Protein AF-A0A7S0CC55-F1 (afdb_monomer)

Foldseek 3Di:
DPFVQVALLQVLLQQLLQVLPQPDVVGQRQDGLVVFDDCLLPVLAASLLSSQSSNCRRVVDHLVNQDPVSSLSSLLSSLVSVLPDDLQSNCGPPADAPLLLVVLLVLLVVLQQDADADQESHRQSSVLSPCVSRCVVVSVSFAADFPVCLVDDSPNRSVRHGQWFYNSNDDPSCSVDSLSSQQRSLVRLLRSLVSCQNCCCVSHPPPDPDGAAEDEFEEADLSRLSSLVVNLPDPSCVVVLYAYEYEHEPPDPDAQVVSDVSNDDDDPSRRHYDYHDSGSNDPCNCVSSVRD

Sequence (292 aa):
GASADTSAHAQAFSIACGTVLGSQNPPVPTPPVHQVLESREFHGSTDGLILLRLARKSLGVEPGSVSTERLERMMEVMYGYISGLSDEEVAEGMDVLPGVLENLTILATMKDRVACGLVTGNVEGIARRKMRAVGILATDALAPPSAEQQKRTWLGSDDIGFLGGFGSDFCSGNIDDEARNHLDRSEQIAIAARRCRDSLPALLPEGDVRGLQRVVHVGDAPADVLAAKAYSISSDAEKHGLCVGMVAVATGSYGAEQLRELAGDPIPGRWEPVVLEDGMDDPDFIEACGIL

pLDDT: mean 93.61, std 8.31, range [33.75, 98.62]

Nearest PDB structures (foldseek):
  5oqm-assembly1_6  TM=4.075E-01  e=7.281E-01  Saccharomyces cerevisiae S288C
  1ffx-assembly1_C  TM=4.141E-01  e=3.243E+00  Bos taurus

Structure (mmCIF, N/CA/C/O backbone):
data_AF-A0A7S0CC55-F1
#
_entry.id   AF-A0A7S0CC55-F1
#
loop_
_atom_site.group_PDB
_atom_site.id
_atom_site.type_symbol
_atom_site.label_atom_id
_atom_site.label_alt_id
_atom_site.label_comp_id
_atom_site.label_asym_id
_atom_site.label_entity_id
_atom_site.label_seq_id
_atom_site.pdbx_PDB_ins_code
_atom_site.Cartn_x
_atom_site.Cartn_y
_atom_site.Cartn_z
_atom_site.occupancy
_atom_site.B_iso_or_equiv
_atom_site.auth_seq_id
_atom_site.auth_comp_id
_atom_site.auth_asym_id
_atom_site.auth_atom_id
_atom_site.pdbx_PDB_model_num
ATOM 1 N N . GLY A 1 1 ? -5.213 -14.705 -12.497 1.00 37.84 1 GLY A N 1
ATOM 2 C CA . GLY A 1 1 ? -4.479 -15.720 -13.273 1.00 37.84 1 GLY A CA 1
ATOM 3 C C . GLY A 1 1 ? -3.845 -15.110 -14.504 1.00 37.84 1 GLY A C 1
ATOM 4 O O . GLY A 1 1 ? -2.683 -14.766 -14.434 1.00 37.84 1 GLY A O 1
ATOM 5 N N . ALA A 1 2 ? -4.601 -14.929 -15.594 1.00 33.75 2 ALA A N 1
ATOM 6 C CA . ALA A 1 2 ? -4.070 -14.418 -16.868 1.00 33.75 2 ALA A CA 1
ATOM 7 C C . ALA A 1 2 ? -4.313 -12.913 -17.145 1.00 33.75 2 ALA A C 1
ATOM 9 O O . ALA A 1 2 ? -3.623 -12.358 -17.989 1.00 33.75 2 ALA A O 1
ATOM 10 N N . SER A 1 3 ? -5.254 -12.234 -16.463 1.00 52.94 3 SER A N 1
ATOM 11 C CA . SER A 1 3 ? -5.569 -10.812 -16.742 1.00 52.94 3 SER A CA 1
ATOM 12 C C . SER A 1 3 ? -4.635 -9.804 -16.056 1.00 52.94 3 SER A C 1
ATOM 14 O O . SER A 1 3 ? -4.425 -8.712 -16.577 1.00 52.94 3 SER A O 1
ATOM 16 N N . ALA A 1 4 ? -4.042 -10.152 -14.907 1.00 56.97 4 ALA A N 1
ATOM 17 C CA . ALA A 1 4 ? -3.182 -9.232 -14.153 1.00 56.97 4 ALA A CA 1
ATOM 18 C C . ALA A 1 4 ? -1.879 -8.902 -14.908 1.00 56.97 4 ALA A C 1
ATOM 20 O O . ALA A 1 4 ? -1.423 -7.757 -14.891 1.00 56.97 4 ALA A O 1
ATOM 21 N N . ASP A 1 5 ? -1.343 -9.885 -15.634 1.00 63.62 5 ASP A N 1
ATOM 22 C CA . ASP A 1 5 ? -0.092 -9.810 -16.397 1.00 63.62 5 ASP A CA 1
ATOM 23 C C . ASP A 1 5 ? -0.181 -8.911 -17.640 1.00 63.62 5 ASP A C 1
ATOM 25 O O . ASP A 1 5 ? 0.847 -8.457 -18.152 1.00 63.62 5 ASP A O 1
ATOM 29 N N . THR A 1 6 ? -1.404 -8.630 -18.100 1.00 74.88 6 THR A N 1
ATOM 30 C CA . THR A 1 6 ? -1.717 -7.721 -19.212 1.00 74.88 6 THR A CA 1
ATOM 31 C C . THR A 1 6 ? -2.358 -6.414 -18.757 1.00 74.88 6 THR A C 1
ATOM 33 O O . THR A 1 6 ? -2.641 -5.566 -19.602 1.00 74.88 6 THR A O 1
ATOM 36 N N . SER A 1 7 ? -2.582 -6.233 -17.451 1.00 88.06 7 SER A N 1
ATOM 37 C CA . SER A 1 7 ? -3.214 -5.026 -16.911 1.00 88.06 7 SER A CA 1
ATOM 38 C C . SER A 1 7 ? -2.451 -3.759 -17.305 1.00 88.06 7 SER A C 1
ATOM 40 O O . SER A 1 7 ? -1.226 -3.776 -17.470 1.00 88.06 7 SER A O 1
ATOM 42 N N . ALA A 1 8 ? -3.157 -2.629 -17.381 1.00 92.12 8 ALA A N 1
ATOM 43 C CA . ALA A 1 8 ? -2.539 -1.330 -17.635 1.00 92.12 8 ALA A CA 1
ATOM 44 C C . ALA A 1 8 ? -1.372 -1.046 -16.668 1.00 92.12 8 ALA A C 1
ATOM 46 O O . ALA A 1 8 ? -0.323 -0.538 -17.064 1.00 92.12 8 ALA A O 1
ATOM 47 N N . HIS A 1 9 ? -1.508 -1.445 -15.398 1.00 94.44 9 HIS A N 1
ATOM 48 C CA . HIS A 1 9 ? -0.441 -1.283 -14.412 1.00 94.44 9 HIS A CA 1
ATOM 49 C C . HIS A 1 9 ? 0.808 -2.106 -14.747 1.00 94.44 9 HIS A C 1
ATOM 51 O O . HIS A 1 9 ? 1.919 -1.588 -14.664 1.00 94.44 9 HIS A O 1
ATOM 57 N N . ALA A 1 10 ? 0.637 -3.362 -15.169 1.00 92.06 10 ALA A N 1
ATOM 58 C CA . ALA A 1 10 ? 1.752 -4.216 -15.572 1.00 92.06 10 ALA A CA 1
ATOM 59 C C . ALA A 1 10 ? 2.499 -3.647 -16.794 1.00 92.06 10 ALA A C 1
ATOM 61 O O . ALA A 1 10 ? 3.730 -3.685 -16.837 1.00 92.06 10 ALA A O 1
ATOM 62 N N . GLN A 1 11 ? 1.774 -3.065 -17.756 1.00 93.38 11 GLN A N 1
ATOM 63 C CA . GLN A 1 11 ? 2.360 -2.419 -18.938 1.00 93.38 11 GLN A CA 1
ATOM 64 C C . GLN A 1 11 ? 3.147 -1.145 -18.586 1.00 93.38 11 GLN A C 1
ATOM 66 O O . GLN A 1 11 ? 4.191 -0.869 -19.187 1.00 93.38 11 GLN A O 1
ATOM 71 N N . ALA A 1 12 ? 2.685 -0.393 -17.581 1.00 96.19 12 ALA A N 1
ATOM 72 C CA . ALA A 1 12 ? 3.297 0.863 -17.157 1.00 96.19 12 ALA A CA 1
ATOM 73 C C . ALA A 1 12 ? 4.779 0.706 -16.762 1.00 96.19 12 ALA A C 1
ATOM 75 O O . ALA A 1 12 ? 5.588 1.581 -17.075 1.00 96.19 12 ALA A O 1
ATOM 76 N N . PHE A 1 13 ? 5.160 -0.417 -16.138 1.00 96.88 13 PHE A N 1
ATOM 77 C CA . PHE A 1 13 ? 6.552 -0.704 -15.763 1.00 96.88 13 PHE A CA 1
ATOM 78 C C . PHE A 1 13 ? 7.494 -0.730 -16.968 1.00 96.88 13 PHE A C 1
ATOM 80 O O . PHE A 1 13 ? 8.533 -0.066 -16.972 1.00 96.88 13 PHE A O 1
ATOM 87 N N . SER A 1 14 ? 7.123 -1.475 -18.009 1.00 95.12 14 SER A N 1
ATOM 88 C CA . SER A 1 14 ? 7.927 -1.615 -19.223 1.00 95.12 14 SER A CA 1
ATOM 89 C C . SER A 1 14 ? 8.080 -0.276 -19.944 1.00 95.12 14 SER A C 1
ATOM 91 O O . SER A 1 14 ? 9.189 0.086 -20.349 1.00 95.12 14 SER A O 1
ATOM 93 N N . ILE A 1 15 ? 6.989 0.497 -20.030 1.00 94.62 15 ILE A N 1
ATOM 94 C CA . ILE A 1 15 ? 6.987 1.852 -20.598 1.00 94.62 15 ILE A CA 1
ATOM 95 C C . ILE A 1 15 ? 7.941 2.759 -19.814 1.00 94.62 15 ILE A C 1
ATOM 97 O O . ILE A 1 15 ? 8.778 3.435 -20.417 1.00 94.62 15 ILE A O 1
ATOM 101 N N . ALA A 1 16 ? 7.863 2.754 -18.483 1.00 96.31 16 ALA A N 1
ATOM 102 C CA . ALA A 1 16 ? 8.692 3.593 -17.627 1.00 96.31 16 ALA A CA 1
ATOM 103 C C . ALA A 1 16 ? 10.183 3.255 -17.722 1.00 96.31 16 ALA A C 1
ATOM 105 O O . ALA A 1 16 ? 10.995 4.144 -17.993 1.00 96.31 16 ALA A O 1
ATOM 106 N N . CYS A 1 17 ? 10.550 1.978 -17.579 1.00 94.75 17 CYS A N 1
ATOM 107 C CA . CYS A 1 17 ? 11.939 1.543 -17.716 1.00 94.75 17 CYS A CA 1
ATOM 108 C C . CYS A 1 17 ? 12.494 1.863 -19.111 1.00 94.75 17 CYS A C 1
ATOM 110 O O . CYS A 1 17 ? 13.585 2.420 -19.220 1.00 94.75 17 CYS A O 1
ATOM 112 N N . GLY A 1 18 ? 11.735 1.580 -20.177 1.00 93.25 18 GLY A N 1
ATOM 113 C CA . GLY A 1 18 ? 12.158 1.879 -21.548 1.00 93.25 18 GLY A CA 1
ATOM 114 C C . GLY A 1 18 ? 12.342 3.378 -21.796 1.00 93.25 18 GLY A C 1
ATOM 115 O O . GLY A 1 18 ? 13.345 3.795 -22.366 1.00 93.25 18 GLY A O 1
ATOM 116 N N . THR A 1 19 ? 11.422 4.207 -21.300 1.00 93.31 19 THR A N 1
ATOM 117 C CA . THR A 1 19 ? 11.457 5.664 -21.503 1.00 93.31 19 THR A CA 1
ATOM 118 C C . THR A 1 19 ? 12.605 6.336 -20.749 1.00 93.31 19 THR A C 1
ATOM 120 O O . THR A 1 19 ? 13.257 7.228 -21.286 1.00 93.31 19 THR A O 1
ATOM 123 N N . VAL A 1 20 ? 12.859 5.938 -19.498 1.00 94.69 20 VAL A N 1
ATOM 124 C CA . VAL A 1 20 ? 13.817 6.636 -18.618 1.00 94.69 20 VAL A CA 1
ATOM 125 C C . VAL A 1 20 ? 15.228 6.046 -18.701 1.00 94.69 20 VAL A C 1
ATOM 127 O O . VAL A 1 20 ? 16.224 6.754 -18.503 1.00 94.69 20 VAL A O 1
ATOM 130 N N . LEU A 1 21 ? 15.341 4.744 -18.968 1.00 92.75 21 LEU A N 1
ATOM 131 C CA . LEU A 1 21 ? 16.617 4.025 -18.961 1.00 92.75 21 LEU A CA 1
ATOM 132 C C . LEU A 1 21 ? 17.031 3.501 -20.341 1.00 92.75 21 LEU A C 1
ATOM 134 O O . LEU A 1 21 ? 18.213 3.237 -20.543 1.00 92.75 21 LEU A O 1
ATOM 138 N N . GLY A 1 22 ? 16.106 3.389 -21.296 1.00 82.31 22 GLY A N 1
ATOM 139 C CA . GLY A 1 22 ? 16.342 2.827 -22.629 1.00 82.31 22 GLY A CA 1
ATOM 140 C C . GLY A 1 22 ? 17.093 3.740 -23.602 1.00 82.31 22 GLY A C 1
ATOM 141 O O . GLY A 1 22 ? 16.922 3.602 -24.807 1.00 82.31 22 GLY A O 1
ATOM 142 N N . SER A 1 23 ? 17.946 4.648 -23.114 1.00 67.56 23 SER A N 1
ATOM 143 C CA . SER A 1 23 ? 18.709 5.640 -23.894 1.00 67.56 23 SER A CA 1
ATOM 144 C C . SER A 1 23 ? 19.772 5.057 -24.843 1.00 67.56 23 SER A C 1
ATOM 146 O O . SER A 1 23 ? 20.607 5.793 -25.372 1.00 67.56 23 SER A O 1
ATOM 148 N N . GLN A 1 24 ? 19.746 3.748 -25.095 1.00 62.44 24 GLN A N 1
ATOM 149 C C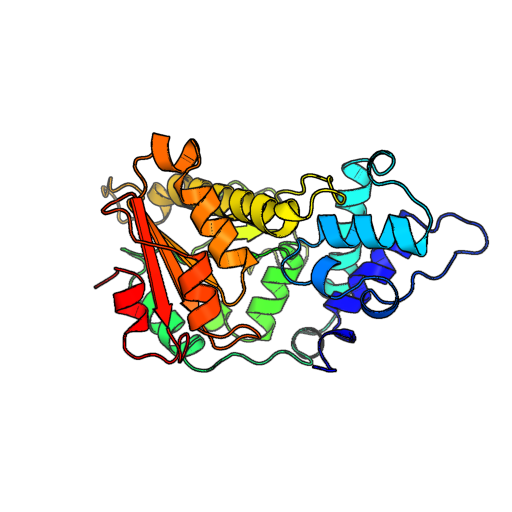A . GLN A 1 24 ? 20.519 3.148 -26.174 1.00 62.44 24 GLN A CA 1
ATOM 150 C C . GLN A 1 24 ? 19.905 3.529 -27.529 1.00 62.44 24 GLN A C 1
ATOM 152 O O . GLN A 1 24 ? 18.697 3.718 -27.653 1.00 62.44 24 GLN A O 1
ATOM 157 N N . ASN A 1 25 ? 20.751 3.685 -28.550 1.00 55.66 25 ASN A N 1
ATOM 158 C CA . ASN A 1 25 ? 20.317 3.904 -29.926 1.00 55.66 25 ASN A CA 1
ATOM 159 C C . ASN A 1 25 ? 20.743 2.689 -30.771 1.00 55.66 25 ASN A C 1
ATOM 161 O O . ASN A 1 25 ? 21.948 2.525 -30.989 1.00 55.66 25 ASN A O 1
ATOM 165 N N . PRO A 1 26 ? 19.807 1.842 -31.240 1.00 60.88 26 PRO A N 1
ATOM 166 C CA . PRO A 1 26 ? 18.350 1.967 -31.117 1.00 60.88 26 PRO A CA 1
ATOM 167 C C . PRO A 1 26 ? 17.825 1.667 -29.697 1.00 60.88 26 PRO A C 1
ATOM 169 O O . PRO A 1 26 ? 18.498 0.956 -28.946 1.00 60.88 26 PRO A O 1
ATOM 172 N N . PRO A 1 27 ? 16.626 2.170 -29.332 1.00 67.06 27 PRO A N 1
ATOM 173 C CA . PRO A 1 27 ? 16.004 1.869 -28.045 1.00 67.06 27 PRO A CA 1
ATOM 174 C C . PRO A 1 27 ? 15.794 0.364 -27.898 1.00 67.06 27 PRO A C 1
ATOM 176 O O . PRO A 1 27 ? 15.235 -0.274 -28.793 1.00 67.06 27 PRO A O 1
ATOM 179 N N . VAL A 1 28 ? 16.219 -0.202 -26.770 1.00 71.25 28 VAL A N 1
ATOM 180 C CA . VAL A 1 28 ? 15.929 -1.600 -26.434 1.00 71.25 28 VAL A CA 1
ATOM 181 C C . VAL A 1 28 ? 14.508 -1.659 -25.865 1.00 71.25 28 VAL A C 1
ATOM 183 O O . VAL A 1 28 ? 14.247 -0.997 -24.858 1.00 71.25 28 VAL A O 1
ATOM 186 N N . PRO A 1 29 ? 13.572 -2.409 -26.480 1.00 79.88 29 PRO A N 1
ATOM 187 C CA . PRO A 1 29 ? 12.240 -2.583 -25.918 1.00 79.88 29 PRO A CA 1
ATOM 188 C C . PRO A 1 29 ? 12.331 -3.289 -24.566 1.00 79.88 29 PRO A C 1
ATOM 190 O O . PRO A 1 29 ? 12.914 -4.369 -24.469 1.00 79.88 29 PRO A O 1
ATOM 193 N N . THR A 1 30 ? 11.725 -2.708 -23.533 1.00 88.69 30 THR A N 1
ATOM 194 C CA . THR A 1 30 ? 11.588 -3.387 -22.244 1.00 88.69 30 THR A CA 1
ATOM 195 C C . THR A 1 30 ? 10.415 -4.369 -22.332 1.00 88.69 30 THR A C 1
ATOM 197 O O . THR A 1 30 ? 9.289 -3.932 -22.580 1.00 88.69 30 THR A O 1
ATOM 200 N N . PRO A 1 31 ? 10.628 -5.681 -22.151 1.00 90.94 31 PRO A N 1
ATOM 201 C CA . PRO A 1 31 ? 9.547 -6.666 -22.140 1.00 90.94 31 PRO A CA 1
ATOM 202 C C . PRO A 1 31 ? 8.617 -6.495 -20.917 1.00 90.94 31 PRO A C 1
ATOM 204 O O . PRO A 1 31 ? 8.998 -5.845 -19.937 1.00 90.94 31 PRO A O 1
ATOM 207 N N . PRO A 1 32 ? 7.403 -7.077 -20.947 1.00 91.56 32 PRO A N 1
ATOM 208 C CA . PRO A 1 32 ? 6.495 -7.134 -19.800 1.00 91.56 32 PRO A CA 1
ATOM 209 C C . PRO A 1 32 ? 7.125 -7.771 -18.555 1.00 91.56 32 PRO A C 1
ATOM 211 O O . PRO A 1 32 ? 7.913 -8.712 -18.664 1.00 91.56 32 PRO A O 1
ATOM 214 N N . VAL A 1 33 ? 6.713 -7.310 -17.367 1.00 92.44 33 VAL A N 1
ATOM 215 C CA . VAL A 1 33 ? 7.233 -7.776 -16.064 1.00 92.44 33 VAL A CA 1
ATOM 216 C C . VAL A 1 33 ? 7.214 -9.302 -15.939 1.00 92.44 33 VAL A C 1
ATOM 218 O O . VAL A 1 33 ? 8.248 -9.893 -15.641 1.00 92.44 33 VAL A O 1
ATOM 221 N N . HIS A 1 34 ? 6.082 -9.944 -16.235 1.00 91.25 34 HIS A N 1
ATOM 222 C CA . HIS A 1 34 ? 5.894 -11.394 -16.093 1.00 91.25 34 HIS A CA 1
ATOM 223 C C . HIS A 1 34 ? 6.784 -12.238 -17.026 1.00 91.25 34 HIS A C 1
ATOM 225 O O . HIS A 1 34 ? 6.938 -13.437 -16.812 1.00 91.25 34 HIS A O 1
ATOM 231 N N . GLN A 1 35 ? 7.362 -11.639 -18.075 1.00 92.44 35 GLN A N 1
ATOM 232 C CA . GLN A 1 35 ? 8.273 -12.336 -18.992 1.00 92.44 35 GLN A CA 1
ATOM 233 C C . GLN A 1 35 ? 9.721 -12.339 -18.492 1.00 92.44 35 GLN A C 1
ATOM 235 O O . GLN A 1 35 ? 10.546 -13.081 -19.022 1.00 92.44 35 GLN A O 1
ATOM 240 N N . VAL A 1 36 ? 10.044 -11.496 -17.507 1.00 93.25 36 VAL A N 1
ATOM 241 C CA . VAL A 1 36 ? 11.420 -11.268 -17.042 1.00 93.25 36 VAL A CA 1
ATOM 242 C C . VAL A 1 36 ? 11.594 -11.546 -15.557 1.00 93.25 36 VAL A C 1
ATOM 244 O O . VAL A 1 36 ? 12.642 -12.048 -15.147 1.00 93.25 36 VAL A O 1
ATOM 247 N N . LEU A 1 37 ? 10.599 -11.196 -14.747 1.00 93.38 37 LEU A N 1
ATOM 248 C CA . LEU A 1 37 ? 10.614 -11.399 -13.307 1.00 93.38 37 LEU A CA 1
ATOM 249 C C . LEU A 1 37 ? 9.823 -12.656 -12.942 1.00 93.38 37 LEU A C 1
ATOM 251 O O . LEU A 1 37 ? 8.750 -12.915 -13.482 1.00 93.38 37 LEU A O 1
ATOM 255 N N . GLU A 1 38 ? 10.343 -13.423 -11.991 1.00 91.69 38 GLU A N 1
ATOM 256 C CA . GLU A 1 38 ? 9.611 -14.509 -11.347 1.00 91.69 38 GLU A CA 1
ATOM 257 C C . GLU A 1 38 ? 8.523 -13.929 -10.435 1.00 91.69 38 GLU A C 1
ATOM 259 O O . GLU A 1 38 ? 8.698 -12.855 -9.862 1.00 91.69 38 GLU A O 1
ATOM 264 N N . SER A 1 39 ? 7.421 -14.653 -10.212 1.00 88.00 39 SER A N 1
ATOM 265 C CA . SER A 1 39 ? 6.301 -14.168 -9.386 1.00 88.00 39 SER A CA 1
ATOM 266 C C . SER A 1 39 ? 6.726 -13.650 -8.009 1.00 88.00 39 SER A C 1
ATOM 268 O O . SER A 1 39 ? 6.242 -12.614 -7.567 1.00 88.00 39 SER A O 1
ATOM 270 N N . ARG A 1 40 ? 7.689 -14.306 -7.348 1.00 86.56 40 ARG A N 1
ATOM 271 C CA . ARG A 1 40 ? 8.216 -13.875 -6.037 1.00 86.56 40 ARG A CA 1
ATOM 272 C C . ARG A 1 40 ? 8.928 -12.515 -6.054 1.00 86.56 40 ARG A C 1
ATOM 274 O O . ARG A 1 40 ? 9.097 -11.892 -5.011 1.00 86.56 40 ARG A O 1
ATOM 281 N N . GLU A 1 41 ? 9.363 -12.056 -7.223 1.00 88.19 41 GLU A N 1
ATOM 282 C CA . GLU A 1 41 ? 10.099 -10.804 -7.397 1.00 88.19 41 GLU A CA 1
ATOM 283 C C . GLU A 1 41 ? 9.180 -9.595 -7.603 1.00 88.19 41 GLU A C 1
ATOM 285 O O . GLU A 1 41 ? 9.652 -8.459 -7.540 1.00 88.19 41 GLU A O 1
ATOM 290 N N . PHE A 1 42 ? 7.883 -9.810 -7.842 1.00 89.19 42 PHE A N 1
ATOM 291 C CA . PHE A 1 42 ? 6.923 -8.719 -8.024 1.00 89.19 42 PHE A CA 1
ATOM 292 C C . PHE A 1 42 ? 5.632 -8.867 -7.207 1.00 89.19 42 PHE A C 1
ATOM 294 O O . PHE A 1 42 ? 5.056 -7.854 -6.815 1.00 89.19 42 PHE A O 1
ATOM 301 N N . HIS A 1 43 ? 5.197 -10.080 -6.854 1.00 85.50 43 HIS A N 1
ATOM 302 C CA . HIS A 1 43 ? 4.085 -10.265 -5.919 1.00 85.50 43 HIS A CA 1
ATOM 303 C C . HIS A 1 43 ? 4.467 -9.772 -4.520 1.00 85.50 43 HIS A C 1
ATOM 305 O O . HIS A 1 43 ? 5.490 -10.164 -3.961 1.00 85.50 43 HIS A O 1
ATOM 311 N N . GLY A 1 44 ? 3.643 -8.892 -3.949 1.00 85.75 44 GLY A N 1
ATOM 312 C CA . GLY A 1 44 ? 3.906 -8.304 -2.633 1.00 85.75 44 GLY A CA 1
ATOM 313 C C . GLY A 1 44 ? 5.030 -7.259 -2.612 1.00 85.75 44 GLY A C 1
ATOM 314 O O . GLY A 1 44 ? 5.337 -6.735 -1.549 1.00 85.75 44 GLY A O 1
ATOM 315 N N . SER A 1 45 ? 5.628 -6.924 -3.758 1.00 92.75 45 SER A N 1
ATOM 316 C CA . SER A 1 45 ? 6.676 -5.905 -3.857 1.00 92.75 45 SER A CA 1
ATOM 317 C C . SER A 1 45 ? 6.091 -4.494 -4.013 1.00 92.75 45 SER A C 1
ATOM 319 O O . SER A 1 45 ? 4.909 -4.324 -4.315 1.00 92.75 45 SER A O 1
ATOM 321 N N . THR A 1 46 ? 6.920 -3.468 -3.815 1.00 96.19 46 THR A N 1
ATOM 322 C CA . THR A 1 46 ? 6.605 -2.088 -4.211 1.00 96.19 46 THR A CA 1
ATOM 323 C C . THR A 1 46 ? 6.958 -1.852 -5.679 1.00 96.19 46 THR A C 1
ATOM 325 O O . THR A 1 46 ? 7.870 -2.497 -6.210 1.00 96.19 46 THR A O 1
ATOM 328 N N . ASP A 1 47 ? 6.284 -0.898 -6.324 1.00 97.62 47 ASP A N 1
ATOM 329 C CA . ASP A 1 47 ? 6.555 -0.508 -7.710 1.00 97.62 47 ASP A CA 1
ATOM 330 C C . ASP A 1 47 ? 8.016 -0.091 -7.895 1.00 97.62 47 ASP A C 1
ATOM 332 O O . ASP A 1 47 ? 8.639 -0.429 -8.899 1.00 97.62 47 ASP A O 1
ATOM 336 N N . GLY A 1 48 ? 8.598 0.588 -6.901 1.00 97.75 48 GLY A N 1
ATOM 337 C CA . GLY A 1 48 ? 9.999 0.998 -6.938 1.00 97.75 48 GLY A CA 1
ATOM 338 C C . GLY A 1 48 ? 10.961 -0.188 -7.030 1.00 97.75 48 GLY A C 1
ATOM 339 O O . GLY A 1 48 ? 11.856 -0.190 -7.874 1.00 97.75 48 GLY A O 1
ATOM 340 N N . LEU A 1 49 ? 10.754 -1.225 -6.215 1.00 97.50 49 LEU A N 1
ATOM 341 C CA . LEU A 1 49 ? 11.564 -2.443 -6.275 1.00 97.50 49 LEU A CA 1
ATOM 342 C C . LEU A 1 49 ? 11.338 -3.207 -7.590 1.00 97.50 49 LEU A C 1
ATOM 344 O O . LEU A 1 49 ? 12.301 -3.704 -8.173 1.00 97.50 49 LEU A O 1
ATOM 348 N N . ILE A 1 50 ? 10.099 -3.258 -8.097 1.00 97.38 50 ILE A N 1
ATOM 349 C CA . ILE A 1 50 ? 9.777 -3.903 -9.382 1.00 97.38 50 ILE A CA 1
ATOM 350 C C . ILE A 1 50 ? 10.491 -3.191 -10.537 1.00 97.38 50 ILE A C 1
ATOM 352 O O . ILE A 1 50 ? 11.133 -3.855 -11.349 1.00 97.38 50 ILE A O 1
ATOM 356 N N . LEU A 1 51 ? 10.446 -1.854 -10.586 1.00 97.81 51 LEU A N 1
ATOM 357 C CA . LEU A 1 51 ? 11.153 -1.046 -11.587 1.00 97.81 51 LEU A CA 1
ATOM 358 C C . LEU A 1 51 ? 12.658 -1.335 -11.588 1.00 97.81 51 LEU A C 1
ATOM 360 O O . LEU A 1 51 ? 13.250 -1.527 -12.648 1.00 97.81 51 LEU A O 1
ATOM 364 N N . LEU A 1 52 ? 13.282 -1.398 -10.410 1.00 97.75 52 LEU A N 1
ATOM 365 C CA . LEU A 1 52 ? 14.717 -1.662 -10.283 1.00 97.75 52 LEU A CA 1
ATOM 366 C C . LEU A 1 52 ? 15.086 -3.096 -10.695 1.00 97.75 52 LEU A C 1
ATOM 368 O O . LEU A 1 52 ? 16.075 -3.295 -11.402 1.00 97.75 52 LEU A O 1
ATOM 372 N N . ARG A 1 53 ? 14.280 -4.096 -10.315 1.00 97.00 53 ARG A N 1
ATOM 373 C CA . ARG A 1 53 ? 14.469 -5.493 -10.749 1.00 97.00 53 ARG A CA 1
ATOM 374 C C . ARG A 1 53 ? 14.311 -5.632 -12.259 1.00 97.00 53 ARG A C 1
ATOM 376 O O . ARG A 1 53 ? 15.148 -6.264 -12.908 1.00 97.00 53 ARG A O 1
ATOM 383 N N . LEU A 1 54 ? 13.278 -5.005 -12.823 1.00 96.12 54 LEU A N 1
ATOM 384 C CA . LEU A 1 54 ? 13.041 -4.993 -14.261 1.00 96.12 54 LEU A CA 1
ATOM 385 C C . LEU A 1 54 ? 14.211 -4.328 -14.988 1.00 96.12 54 LEU A C 1
ATOM 387 O O . LEU A 1 54 ? 14.742 -4.919 -15.923 1.00 96.12 54 LEU A O 1
ATOM 391 N N . ALA A 1 55 ? 14.670 -3.160 -14.533 1.00 95.44 55 ALA A N 1
ATOM 392 C CA . ALA A 1 55 ? 15.814 -2.455 -15.109 1.00 95.44 55 ALA A CA 1
ATOM 393 C C . ALA A 1 55 ? 17.091 -3.312 -15.125 1.00 95.44 55 ALA A C 1
ATOM 395 O O . ALA A 1 55 ? 17.757 -3.397 -16.161 1.00 95.44 55 ALA A O 1
ATOM 396 N N . ARG A 1 56 ? 17.403 -4.007 -14.022 1.00 95.31 56 ARG A N 1
ATOM 397 C CA . ARG A 1 56 ? 18.558 -4.914 -13.957 1.00 95.31 56 ARG A CA 1
ATOM 398 C C . ARG A 1 56 ? 1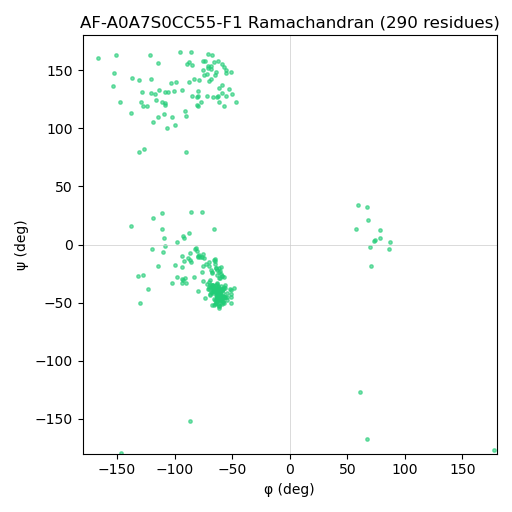8.428 -6.052 -14.964 1.00 95.31 56 ARG A C 1
ATOM 400 O O . ARG A 1 56 ? 19.337 -6.264 -15.761 1.00 95.31 56 ARG A O 1
ATOM 407 N N . LYS A 1 57 ? 17.307 -6.778 -14.959 1.00 95.12 57 LYS A N 1
ATOM 408 C CA . LYS A 1 57 ? 17.164 -7.990 -15.782 1.00 95.12 57 LYS A CA 1
ATOM 409 C C . LYS A 1 57 ? 16.935 -7.718 -17.270 1.00 95.12 57 LYS A C 1
ATOM 411 O O . LYS A 1 57 ? 17.355 -8.524 -18.092 1.00 95.12 57 LYS A O 1
ATOM 416 N N . SER A 1 58 ? 16.277 -6.615 -17.622 1.00 93.06 58 SER A N 1
ATOM 417 C CA . SER A 1 58 ? 15.956 -6.292 -19.021 1.00 93.06 58 SER A CA 1
ATOM 418 C C . SER A 1 58 ? 16.991 -5.398 -19.703 1.00 93.06 58 SER A C 1
ATOM 420 O O . SER A 1 58 ? 17.219 -5.549 -20.900 1.00 93.06 58 SER A O 1
ATOM 422 N N . LEU A 1 59 ? 17.631 -4.486 -18.959 1.00 91.88 59 LEU A N 1
ATOM 423 C CA . LEU A 1 59 ? 18.542 -3.477 -19.514 1.00 91.88 59 LEU A CA 1
ATOM 424 C C . LEU A 1 59 ? 19.975 -3.586 -18.970 1.00 91.88 59 LEU A C 1
ATOM 426 O O . LEU A 1 59 ? 20.843 -2.829 -19.400 1.00 91.88 59 LEU A O 1
ATOM 430 N N . GLY A 1 60 ? 20.242 -4.494 -18.024 1.00 92.62 60 GLY A N 1
ATOM 431 C CA . GLY A 1 60 ? 21.557 -4.626 -17.388 1.00 92.62 60 GLY A CA 1
ATOM 432 C C . GLY A 1 60 ? 21.932 -3.440 -16.492 1.00 92.62 60 GLY A C 1
ATOM 433 O O . GLY A 1 60 ? 23.115 -3.198 -16.261 1.00 92.62 60 GLY A O 1
ATOM 434 N N . VAL A 1 61 ? 20.948 -2.662 -16.024 1.00 93.69 61 VAL A N 1
ATOM 435 C CA . VAL A 1 61 ? 21.174 -1.472 -15.191 1.00 93.69 61 VAL A CA 1
ATOM 436 C C . VAL A 1 61 ? 21.144 -1.859 -13.716 1.00 93.69 61 VAL A C 1
ATOM 438 O O . VAL A 1 61 ? 20.102 -2.240 -13.189 1.00 93.69 61 VAL A O 1
ATOM 441 N N . GLU A 1 62 ? 22.277 -1.726 -13.030 1.00 94.50 62 GLU A N 1
ATOM 442 C CA . GLU A 1 62 ? 22.354 -2.034 -11.601 1.00 94.50 62 GLU A CA 1
ATOM 443 C C . GLU A 1 62 ? 21.590 -1.006 -10.742 1.00 94.50 62 GLU A C 1
ATOM 445 O O . GLU A 1 62 ? 21.706 0.196 -10.999 1.00 94.50 62 GLU A O 1
ATOM 450 N N . PRO A 1 63 ? 20.879 -1.420 -9.675 1.00 90.25 63 PRO A N 1
ATOM 451 C CA . PRO A 1 63 ? 20.083 -0.533 -8.820 1.00 90.25 63 PRO A CA 1
ATOM 452 C C . PRO A 1 63 ? 20.872 0.644 -8.257 1.00 90.25 63 PRO A C 1
ATOM 454 O O . PRO A 1 63 ? 20.400 1.773 -8.297 1.00 90.25 63 PRO A O 1
ATOM 457 N N . GLY A 1 64 ? 22.112 0.405 -7.815 1.00 89.56 64 GLY A N 1
ATOM 458 C CA . GLY A 1 64 ? 22.989 1.456 -7.287 1.00 89.56 64 GLY A CA 1
ATOM 459 C C . GLY A 1 64 ? 23.398 2.519 -8.317 1.00 89.56 64 GLY A C 1
ATOM 460 O O . GLY A 1 64 ? 23.928 3.559 -7.938 1.00 89.56 64 GLY A O 1
ATOM 461 N N . SER A 1 65 ? 23.159 2.277 -9.611 1.00 88.62 65 SER A N 1
ATOM 462 C CA . SER A 1 65 ? 23.386 3.246 -10.692 1.00 88.62 65 SER A CA 1
ATOM 463 C C . SER A 1 65 ? 22.142 4.072 -11.048 1.00 88.62 65 SER A C 1
ATOM 465 O O . SER A 1 65 ? 22.232 5.050 -11.798 1.00 88.62 65 SER A O 1
ATOM 467 N N . VAL A 1 66 ? 20.973 3.701 -10.517 1.00 91.38 66 VAL A N 1
ATOM 468 C CA . VAL A 1 66 ? 19.727 4.449 -10.685 1.00 91.38 66 VAL A CA 1
ATOM 469 C C . VAL A 1 66 ? 19.624 5.450 -9.541 1.00 91.38 66 VAL A C 1
ATOM 471 O O . VAL A 1 66 ? 19.442 5.077 -8.387 1.00 91.38 66 VAL A O 1
ATOM 474 N N . SER A 1 67 ? 19.755 6.741 -9.850 1.00 89.44 67 SER A N 1
ATOM 475 C CA . SER A 1 67 ? 19.538 7.789 -8.852 1.00 89.44 67 SER A CA 1
ATOM 476 C C . SER A 1 67 ? 18.076 7.828 -8.400 1.00 89.44 67 SER A C 1
ATOM 478 O O .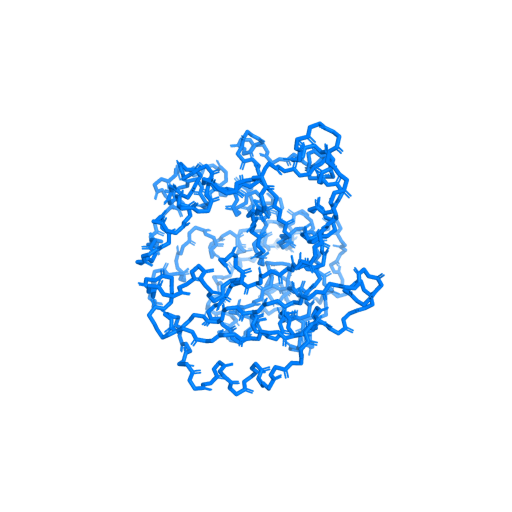 SER A 1 67 ? 17.175 7.440 -9.149 1.00 89.44 67 SER A O 1
ATOM 480 N N . THR A 1 68 ? 17.832 8.374 -7.206 1.00 90.31 68 THR A N 1
ATOM 481 C CA . THR A 1 68 ? 16.477 8.629 -6.692 1.00 90.31 68 THR A CA 1
ATOM 482 C C . THR A 1 68 ? 15.626 9.399 -7.702 1.00 90.31 68 THR A C 1
ATOM 484 O O . THR A 1 68 ? 14.523 8.968 -8.007 1.00 90.31 68 THR A O 1
ATOM 487 N N . GLU A 1 69 ? 16.176 10.448 -8.321 1.00 93.00 69 GLU A N 1
ATOM 488 C CA . GLU A 1 69 ? 15.492 11.240 -9.355 1.00 93.00 69 GLU A CA 1
ATOM 489 C C . GLU A 1 69 ? 15.069 10.393 -10.568 1.00 93.00 69 GLU A C 1
ATOM 491 O O . GLU A 1 69 ? 13.975 10.558 -11.102 1.00 93.00 69 GLU A O 1
ATOM 496 N N . ARG A 1 70 ? 15.903 9.440 -11.012 1.00 95.81 70 ARG A N 1
ATOM 497 C CA . ARG A 1 70 ? 15.536 8.548 -12.124 1.00 95.81 70 ARG A CA 1
ATOM 498 C C . ARG A 1 70 ? 14.449 7.558 -11.719 1.00 95.81 70 ARG A C 1
ATOM 500 O O . ARG A 1 70 ? 13.599 7.242 -12.548 1.00 95.81 70 ARG A O 1
ATOM 507 N N . LEU A 1 71 ? 14.468 7.070 -10.479 1.00 97.00 71 LEU A N 1
ATOM 508 C CA . LEU A 1 71 ? 13.413 6.203 -9.955 1.00 97.00 71 LEU A CA 1
ATOM 509 C C . LEU A 1 71 ? 12.081 6.955 -9.841 1.00 97.00 71 LEU A C 1
ATOM 511 O O . LEU A 1 71 ? 11.066 6.462 -10.330 1.00 97.00 71 LEU A O 1
ATOM 515 N N . GLU A 1 72 ? 12.099 8.165 -9.284 1.00 96.06 72 GLU A N 1
ATOM 516 C CA . GLU A 1 72 ? 10.941 9.064 -9.236 1.00 96.06 72 GLU A CA 1
ATOM 517 C C . GLU A 1 72 ? 10.413 9.337 -10.645 1.00 96.06 72 GLU A C 1
ATOM 519 O O . GLU A 1 72 ? 9.223 9.169 -10.908 1.00 96.06 72 GLU A O 1
ATOM 524 N N . ARG A 1 73 ? 11.306 9.624 -11.599 1.00 97.00 73 ARG A N 1
ATOM 525 C CA . ARG A 1 73 ? 10.923 9.834 -12.995 1.00 97.00 73 ARG A CA 1
ATOM 526 C C . ARG A 1 73 ? 10.284 8.600 -13.634 1.00 97.00 73 ARG A C 1
ATOM 528 O O . ARG A 1 73 ? 9.361 8.743 -14.430 1.00 97.00 73 ARG A O 1
ATOM 535 N N . MET A 1 74 ? 10.743 7.389 -13.313 1.00 97.75 74 MET A N 1
ATOM 536 C CA . MET A 1 74 ? 10.081 6.163 -13.777 1.00 97.75 74 MET A CA 1
ATOM 537 C C . MET A 1 74 ? 8.662 6.051 -13.210 1.00 97.75 74 MET A C 1
ATOM 539 O O . MET A 1 74 ? 7.733 5.793 -13.972 1.00 97.75 74 MET A O 1
ATOM 543 N N . MET A 1 75 ? 8.469 6.310 -11.914 1.00 98.00 75 MET A N 1
ATOM 544 C CA . MET A 1 75 ? 7.140 6.313 -11.288 1.00 98.00 75 MET A CA 1
ATOM 545 C C . MET A 1 75 ? 6.210 7.376 -11.897 1.00 98.00 75 MET A C 1
ATOM 547 O O . MET A 1 75 ? 5.036 7.101 -12.146 1.00 98.00 75 MET A O 1
ATOM 551 N N . GLU A 1 76 ? 6.729 8.568 -12.205 1.00 96.94 76 GLU A N 1
ATOM 552 C CA . GLU A 1 76 ? 5.988 9.609 -12.928 1.00 96.94 76 GLU A CA 1
ATOM 553 C C . GLU A 1 76 ? 5.565 9.152 -14.325 1.00 96.94 76 GLU A C 1
ATOM 555 O O . GLU A 1 76 ? 4.435 9.407 -14.732 1.00 96.94 76 GLU A O 1
ATOM 560 N N . VAL A 1 77 ? 6.445 8.472 -15.069 1.00 97.38 77 VAL A N 1
ATOM 561 C CA . VAL A 1 77 ? 6.109 7.934 -16.397 1.00 97.38 77 VAL A CA 1
ATOM 562 C C . VAL A 1 77 ? 5.055 6.831 -16.291 1.00 97.38 77 VAL A C 1
ATOM 564 O O . VAL A 1 77 ? 4.127 6.817 -17.101 1.00 97.38 77 VAL A O 1
ATOM 567 N N . MET A 1 78 ? 5.137 5.956 -15.279 1.00 97.94 78 MET A N 1
ATOM 568 C CA . MET A 1 78 ? 4.086 4.965 -15.020 1.00 97.94 78 MET A CA 1
ATOM 569 C C . MET A 1 78 ? 2.734 5.652 -14.806 1.00 97.94 78 MET A C 1
ATOM 571 O O . MET A 1 78 ? 1.747 5.302 -15.453 1.00 97.94 78 MET A O 1
ATOM 575 N N . TYR A 1 79 ? 2.691 6.663 -13.934 1.00 98.19 79 TYR A N 1
ATOM 576 C CA . TYR A 1 79 ? 1.468 7.421 -13.692 1.00 98.19 79 TYR A CA 1
ATOM 577 C C . TYR A 1 79 ? 1.006 8.199 -14.931 1.00 98.19 79 TYR A C 1
ATOM 579 O O . TYR A 1 79 ? -0.187 8.253 -15.209 1.00 98.19 79 TYR A O 1
ATOM 587 N N . GLY A 1 80 ? 1.922 8.768 -15.715 1.00 97.56 80 GLY A N 1
ATOM 588 C CA . GLY A 1 80 ? 1.601 9.478 -16.954 1.00 97.56 80 GLY A CA 1
ATOM 589 C C . GLY A 1 80 ? 0.884 8.588 -17.970 1.00 97.56 80 GLY A C 1
ATOM 590 O O . GLY A 1 80 ? -0.079 9.026 -18.590 1.00 97.56 80 GLY A O 1
ATOM 591 N N . TYR A 1 81 ? 1.289 7.321 -18.079 1.00 96.75 81 TYR A N 1
ATOM 592 C CA . TYR A 1 81 ? 0.580 6.338 -18.898 1.00 96.75 81 TYR A CA 1
ATOM 593 C C . TYR A 1 81 ? -0.819 6.033 -18.339 1.00 96.75 81 TYR A C 1
ATOM 595 O O . TYR A 1 81 ? -1.805 6.173 -19.055 1.00 96.75 81 TYR A O 1
ATOM 603 N N . ILE A 1 82 ? -0.921 5.697 -17.047 1.00 97.06 82 ILE A N 1
ATOM 604 C CA . ILE A 1 82 ? -2.202 5.352 -16.403 1.00 97.06 82 ILE A CA 1
ATOM 605 C C . ILE A 1 82 ? -3.189 6.524 -16.400 1.00 97.06 82 ILE A C 1
ATOM 607 O O . ILE A 1 82 ? -4.388 6.331 -16.577 1.00 97.06 82 ILE A O 1
ATOM 611 N N . SER A 1 83 ? -2.707 7.749 -16.202 1.00 96.44 83 SER A N 1
ATOM 612 C CA . SER A 1 83 ? -3.565 8.933 -16.123 1.00 96.44 83 SER A CA 1
ATOM 613 C C . SER A 1 83 ? -4.239 9.267 -17.456 1.00 96.44 83 SER A C 1
ATOM 615 O O . SER A 1 83 ? -5.318 9.859 -17.441 1.00 96.44 83 SER A O 1
ATOM 617 N N . GLY A 1 84 ? -3.657 8.832 -18.581 1.00 95.62 84 GLY A N 1
ATOM 618 C CA . GLY A 1 84 ? -4.232 8.966 -19.920 1.00 95.62 84 GLY A CA 1
ATOM 619 C C . GLY A 1 84 ? -5.320 7.947 -20.275 1.00 95.62 84 GLY A C 1
ATOM 620 O O . GLY A 1 84 ? -5.953 8.109 -21.314 1.00 95.62 84 GLY A O 1
ATOM 621 N N . LEU A 1 85 ? -5.544 6.924 -19.445 1.00 96.12 85 LEU A N 1
ATOM 622 C CA . LEU A 1 85 ? -6.575 5.905 -19.659 1.00 96.12 85 LEU A CA 1
ATOM 623 C C . LEU A 1 85 ? -7.925 6.341 -19.070 1.00 96.12 85 LEU A C 1
ATOM 625 O O . LEU A 1 85 ? -7.975 7.169 -18.156 1.00 96.12 85 LEU A O 1
ATOM 629 N N . SER A 1 86 ? -9.019 5.769 -19.568 1.00 96.00 86 SER A N 1
ATOM 630 C CA . SER A 1 86 ? -10.346 5.838 -18.939 1.00 96.00 86 SER A CA 1
ATOM 631 C C . SER A 1 86 ? -10.406 5.004 -17.654 1.00 96.00 86 SER A C 1
ATOM 633 O O . SER A 1 86 ? -9.530 4.180 -17.388 1.00 96.00 86 SER A O 1
ATOM 635 N N . ASP A 1 87 ? -11.422 5.223 -16.817 1.00 94.81 87 ASP A N 1
ATOM 636 C CA . ASP A 1 87 ? -11.584 4.416 -15.603 1.00 94.81 87 ASP A CA 1
ATOM 637 C C . ASP A 1 87 ? -11.977 2.970 -15.947 1.00 94.81 87 ASP A C 1
ATOM 639 O O . ASP A 1 87 ? -11.531 2.052 -15.267 1.00 94.81 87 ASP A O 1
ATOM 643 N N . GLU A 1 88 ? -12.697 2.746 -17.050 1.00 95.00 88 GLU A N 1
ATOM 644 C CA . GLU A 1 88 ? -13.003 1.414 -17.577 1.00 95.00 88 GLU A CA 1
ATOM 645 C C . GLU A 1 88 ? -11.734 0.648 -17.981 1.00 95.00 88 GLU A C 1
ATOM 647 O O . GLU A 1 88 ? -11.584 -0.520 -17.629 1.00 95.00 88 GLU A O 1
ATOM 652 N N . GLU A 1 89 ? -10.791 1.306 -18.664 1.00 95.38 89 GLU A N 1
ATOM 653 C CA . GLU A 1 89 ? -9.492 0.714 -19.025 1.00 95.38 89 GLU A CA 1
ATOM 654 C C . GLU A 1 89 ? -8.610 0.455 -17.794 1.00 95.38 89 GLU A C 1
ATOM 656 O O . GLU A 1 89 ? -7.874 -0.529 -17.746 1.00 95.38 89 GLU A O 1
ATOM 661 N N . VAL A 1 90 ? -8.674 1.319 -16.773 1.00 94.75 90 VAL A N 1
ATOM 662 C CA . VAL A 1 90 ? -7.949 1.103 -15.508 1.00 94.75 90 VAL A CA 1
ATOM 663 C C . VAL A 1 90 ? -8.548 -0.061 -14.715 1.00 94.75 90 VAL A C 1
ATOM 665 O O . VAL A 1 90 ? -7.790 -0.815 -14.105 1.00 94.75 90 VAL A O 1
ATOM 668 N N . ALA A 1 91 ? -9.876 -0.203 -14.714 1.00 94.00 91 ALA A N 1
ATOM 669 C CA . ALA A 1 91 ? -10.592 -1.287 -14.045 1.00 94.00 91 ALA A CA 1
ATOM 670 C C . ALA A 1 91 ? -10.525 -2.620 -14.803 1.00 94.00 91 ALA A C 1
ATOM 672 O O . ALA A 1 91 ? -10.927 -3.645 -14.253 1.00 94.00 91 ALA A O 1
ATOM 673 N N . GLU A 1 92 ? -10.040 -2.644 -16.047 1.00 92.69 92 GLU A N 1
ATOM 674 C CA . GLU A 1 92 ? -10.000 -3.867 -16.842 1.00 92.69 92 GLU A CA 1
ATOM 675 C C . GLU A 1 92 ? -9.202 -4.972 -16.125 1.00 92.69 92 GLU A C 1
ATOM 677 O O . GLU A 1 92 ? -8.012 -4.842 -15.825 1.00 92.69 92 GLU A O 1
ATOM 682 N N . GLY A 1 93 ? -9.879 -6.089 -15.842 1.00 86.62 93 GLY A N 1
ATOM 683 C CA . GLY A 1 93 ? -9.300 -7.223 -15.124 1.00 86.62 93 GLY A CA 1
ATOM 684 C C . GLY A 1 93 ? -9.211 -7.049 -13.604 1.00 86.62 93 GLY A C 1
ATOM 685 O O . GLY A 1 93 ? -8.527 -7.851 -12.965 1.00 86.62 93 GLY A O 1
ATOM 686 N N . MET A 1 94 ? -9.876 -6.037 -13.038 1.00 91.06 94 MET A N 1
ATOM 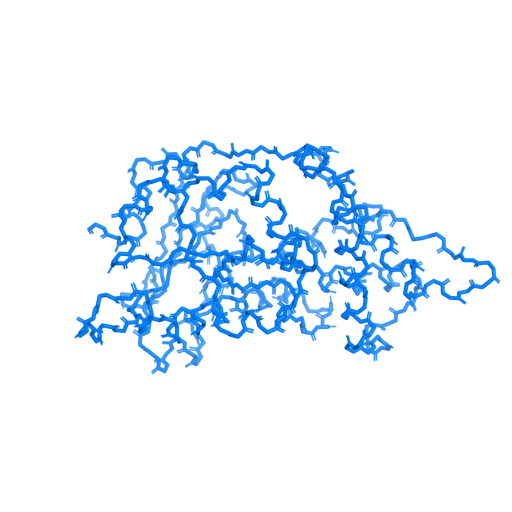687 C CA . MET A 1 94 ? -10.041 -5.836 -11.600 1.00 91.06 94 MET A CA 1
ATOM 688 C C . MET A 1 94 ? -11.482 -6.117 -11.175 1.00 91.06 94 MET A C 1
ATOM 690 O O . MET A 1 94 ? -12.416 -5.543 -11.726 1.00 91.06 94 MET A O 1
ATOM 694 N N . ASP A 1 95 ? -11.642 -6.920 -10.127 1.00 90.81 95 ASP A N 1
ATOM 695 C CA . ASP A 1 95 ? -12.927 -7.164 -9.478 1.00 90.81 95 ASP A CA 1
ATOM 696 C C . ASP A 1 95 ? -12.844 -6.753 -8.007 1.00 90.81 95 ASP A C 1
ATOM 698 O O . ASP A 1 95 ? -11.818 -6.949 -7.345 1.00 90.81 95 ASP A O 1
ATOM 702 N N . VAL A 1 96 ? -13.930 -6.184 -7.487 1.00 94.12 96 VAL A N 1
ATOM 703 C CA . VAL A 1 96 ? -14.063 -5.943 -6.048 1.00 94.12 96 VAL A CA 1
ATOM 704 C C . VAL A 1 96 ? -14.496 -7.243 -5.383 1.00 94.12 96 VAL A C 1
ATOM 706 O O . VAL A 1 96 ? -15.484 -7.852 -5.791 1.00 94.12 96 VAL A O 1
ATOM 709 N N . LEU A 1 97 ? -13.750 -7.669 -4.364 1.00 94.69 97 LEU A N 1
ATOM 710 C CA . LEU A 1 97 ? -14.061 -8.894 -3.633 1.00 94.69 97 LEU A CA 1
ATOM 711 C C . LEU A 1 97 ? -15.357 -8.747 -2.807 1.00 94.69 97 LEU A C 1
ATOM 713 O O . LEU A 1 97 ? -15.703 -7.628 -2.405 1.00 94.69 97 LEU A O 1
ATOM 717 N N . PRO A 1 98 ? -16.062 -9.862 -2.529 1.00 95.50 98 PRO A N 1
ATOM 718 C CA . PRO A 1 98 ? -17.214 -9.880 -1.626 1.00 95.50 98 PRO A CA 1
ATOM 719 C C . PRO A 1 98 ? -16.917 -9.227 -0.267 1.00 95.50 98 PRO A C 1
ATOM 721 O O . PRO A 1 98 ? -15.773 -9.207 0.192 1.00 95.50 98 PRO A O 1
ATOM 724 N N . GLY A 1 99 ? -17.937 -8.612 0.332 1.00 96.44 99 GLY A N 1
ATOM 725 C CA . GLY A 1 99 ? -17.839 -7.889 1.603 1.00 96.44 99 GLY A CA 1
ATOM 726 C C . GLY A 1 99 ? -17.068 -6.560 1.582 1.00 96.44 99 GLY A C 1
ATOM 727 O O . GLY A 1 99 ? -17.265 -5.741 2.478 1.00 96.44 99 GLY A O 1
ATOM 728 N N . VAL A 1 100 ? -16.227 -6.272 0.576 1.00 96.88 100 VAL A N 1
ATOM 729 C CA . VAL A 1 100 ? -15.369 -5.066 0.577 1.00 96.88 100 VAL A CA 1
ATOM 730 C C . VAL A 1 100 ? -16.189 -3.776 0.602 1.00 96.88 100 VAL A C 1
ATOM 732 O O . VAL A 1 100 ? -15.986 -2.937 1.476 1.00 96.88 100 VAL A O 1
ATOM 735 N N . LEU A 1 101 ? -17.118 -3.596 -0.346 1.00 97.44 101 LEU A N 1
ATOM 736 C CA . LEU A 1 101 ? -17.907 -2.359 -0.419 1.00 97.44 101 LEU A CA 1
ATOM 737 C C . LEU A 1 101 ? -18.834 -2.207 0.789 1.00 97.44 101 LEU A C 1
ATOM 739 O O . LEU A 1 101 ? -18.949 -1.109 1.321 1.00 97.44 101 LEU A O 1
ATOM 743 N N . GLU A 1 102 ? -19.451 -3.302 1.239 1.00 97.62 102 GLU A N 1
ATOM 744 C CA . GLU A 1 102 ? -20.357 -3.306 2.389 1.00 97.62 102 GLU A CA 1
ATOM 745 C C . GLU A 1 102 ? -19.635 -2.883 3.672 1.00 97.62 102 GLU A C 1
ATOM 747 O O . GLU A 1 102 ? -20.052 -1.928 4.329 1.00 97.62 102 GLU A O 1
ATOM 752 N N . ASN A 1 103 ? -18.500 -3.510 3.985 1.00 97.81 103 ASN A N 1
ATOM 753 C CA . ASN A 1 103 ? -17.732 -3.156 5.174 1.00 97.81 103 ASN A CA 1
ATOM 754 C C . ASN A 1 103 ? -17.135 -1.755 5.089 1.00 97.81 103 ASN A C 1
ATOM 756 O O . ASN A 1 103 ? -17.117 -1.048 6.092 1.00 97.81 103 ASN A O 1
ATOM 760 N N . LEU A 1 104 ? -16.699 -1.300 3.911 1.00 98.12 104 LEU A N 1
ATOM 761 C CA . LEU A 1 104 ? -16.280 0.092 3.745 1.00 98.12 104 LEU A CA 1
ATOM 762 C C . LEU A 1 104 ? -17.444 1.062 3.998 1.00 98.12 104 LEU A C 1
ATOM 764 O O . LEU A 1 104 ? -17.258 2.053 4.700 1.00 98.12 104 LEU A O 1
ATOM 768 N N . THR A 1 105 ? -18.655 0.768 3.519 1.00 97.81 105 THR A N 1
ATOM 769 C CA . THR A 1 105 ? -19.850 1.565 3.841 1.00 97.81 105 THR A CA 1
ATOM 770 C C . THR A 1 105 ? -20.155 1.571 5.342 1.00 97.81 105 THR A C 1
ATOM 772 O O . THR A 1 105 ? -20.503 2.624 5.874 1.00 97.81 105 THR A O 1
ATOM 775 N N . ILE A 1 106 ? -19.971 0.451 6.049 1.00 97.31 106 ILE A N 1
ATOM 776 C CA . ILE A 1 106 ? -20.100 0.393 7.516 1.00 97.31 106 ILE A CA 1
ATOM 777 C C . ILE A 1 106 ? -19.033 1.269 8.190 1.00 97.31 106 ILE A C 1
ATOM 779 O O . ILE A 1 106 ? -19.346 2.091 9.049 1.00 97.31 106 ILE A O 1
ATOM 783 N N . LEU A 1 107 ? -17.769 1.154 7.779 1.00 97.00 107 LEU A N 1
ATOM 784 C CA . LEU A 1 107 ? -16.669 1.948 8.334 1.00 97.00 107 LEU A CA 1
ATOM 785 C C . LEU A 1 107 ? -16.854 3.452 8.081 1.00 97.00 107 LEU A C 1
ATOM 787 O O . LEU A 1 107 ? -16.516 4.268 8.940 1.00 97.00 107 LEU A O 1
ATOM 791 N N . ALA A 1 108 ? -17.464 3.830 6.955 1.00 97.00 108 ALA A N 1
ATOM 792 C CA . ALA A 1 108 ? -17.798 5.217 6.645 1.00 97.00 108 ALA A CA 1
ATOM 793 C C . ALA A 1 108 ? -18.769 5.845 7.664 1.00 97.00 108 ALA A C 1
ATOM 795 O O . ALA A 1 108 ? -18.758 7.065 7.839 1.00 97.00 108 ALA A O 1
ATOM 796 N N . THR A 1 109 ? -19.566 5.047 8.390 1.00 96.62 109 THR A N 1
ATOM 797 C CA . THR A 1 109 ? -20.435 5.555 9.466 1.00 96.62 109 THR A CA 1
ATOM 798 C C . THR A 1 109 ? -19.706 5.750 10.798 1.00 96.62 109 THR A C 1
ATOM 800 O O . THR A 1 109 ? -20.320 6.212 11.754 1.00 96.62 109 THR A O 1
ATOM 803 N N . MET A 1 110 ? -18.421 5.389 10.886 1.00 95.12 110 MET A N 1
ATOM 804 C CA . MET A 1 110 ? -17.621 5.380 12.122 1.00 95.12 110 MET A CA 1
ATOM 805 C C . MET A 1 110 ? -16.416 6.332 12.059 1.00 95.12 110 MET A C 1
ATOM 807 O O . MET A 1 110 ? -15.433 6.147 12.779 1.00 95.12 110 MET A O 1
ATOM 811 N N . LYS A 1 111 ? -16.463 7.355 11.194 1.00 91.56 111 LYS A N 1
ATOM 812 C CA . LYS 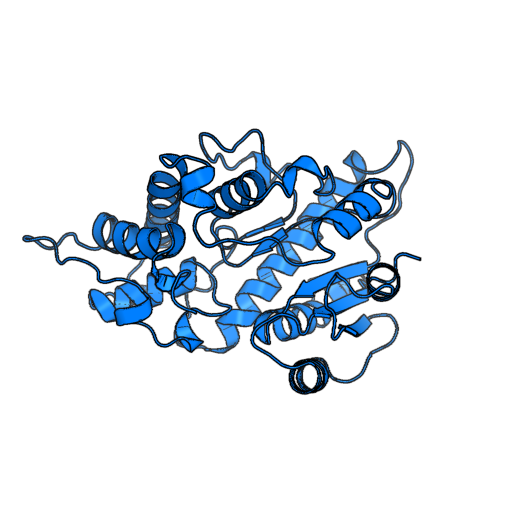A 1 111 ? -15.353 8.298 10.940 1.00 91.56 111 LYS A CA 1
ATOM 813 C C . LYS A 1 111 ? -14.873 9.085 12.166 1.00 91.56 111 LYS A C 1
ATOM 815 O O . LYS A 1 111 ? -13.761 9.601 12.167 1.00 91.56 111 LYS A O 1
ATOM 820 N N . ASP A 1 112 ? -15.687 9.174 13.213 1.00 90.50 112 ASP A N 1
ATOM 821 C CA . ASP A 1 112 ? -15.343 9.787 14.503 1.00 90.50 112 ASP A CA 1
ATOM 822 C C . ASP A 1 112 ? -14.473 8.881 15.399 1.00 90.50 112 ASP A C 1
ATOM 824 O O . ASP A 1 112 ? -13.963 9.316 16.440 1.00 90.50 112 ASP A O 1
ATOM 828 N N . ARG A 1 113 ? -14.320 7.607 15.017 1.00 91.81 113 ARG A N 1
ATOM 829 C CA . ARG A 1 113 ? -13.562 6.577 15.743 1.00 91.81 113 ARG A CA 1
ATOM 830 C C . ARG A 1 113 ? -12.523 5.869 14.877 1.00 91.81 113 ARG A C 1
ATOM 832 O O . ARG A 1 113 ? -11.539 5.373 15.422 1.00 91.81 113 ARG A O 1
ATOM 839 N N . VAL A 1 114 ? -12.736 5.810 13.564 1.00 95.31 114 VAL A N 1
ATOM 840 C CA . VAL A 1 114 ? -11.918 5.055 12.613 1.00 95.31 114 VAL A CA 1
ATOM 841 C C . VAL A 1 114 ? -11.501 5.959 11.460 1.00 95.31 114 VAL A C 1
ATOM 843 O O . VAL A 1 114 ? -12.330 6.619 10.841 1.00 95.31 114 VAL A O 1
ATOM 846 N N . ALA A 1 115 ? -10.210 5.948 11.139 1.00 97.06 115 ALA A N 1
ATOM 847 C CA . ALA A 1 115 ? -9.685 6.534 9.914 1.00 97.06 115 ALA A CA 1
ATOM 848 C C . ALA A 1 115 ? -9.245 5.404 8.980 1.00 97.06 115 ALA A C 1
ATOM 850 O O . ALA A 1 115 ? -8.281 4.695 9.271 1.00 97.06 115 ALA A O 1
ATOM 851 N N . CYS A 1 116 ? -9.943 5.232 7.859 1.00 97.94 116 CYS A N 1
ATOM 852 C CA . CYS A 1 116 ? -9.551 4.261 6.843 1.00 97.94 116 CYS A CA 1
ATOM 853 C C . CYS A 1 116 ? -8.572 4.897 5.855 1.00 97.94 116 CYS A C 1
ATOM 855 O O . CYS A 1 116 ? -8.743 6.037 5.430 1.00 97.94 116 CYS A O 1
ATOM 857 N N . GLY A 1 117 ? -7.557 4.146 5.454 1.00 97.81 117 GLY A N 1
ATOM 858 C CA . GLY A 1 117 ? -6.603 4.558 4.433 1.00 97.81 117 GLY A CA 1
ATOM 859 C C . GLY A 1 117 ? -6.131 3.357 3.631 1.00 97.81 117 GLY A C 1
ATOM 860 O O . GLY A 1 117 ? -6.544 2.228 3.892 1.00 97.81 117 GLY A O 1
ATOM 861 N N . LEU A 1 118 ? -5.250 3.597 2.666 1.00 98.44 118 LEU A N 1
ATOM 862 C CA . LEU A 1 118 ? -4.661 2.537 1.851 1.00 98.44 118 LEU A CA 1
ATOM 863 C C . LEU A 1 118 ? -3.164 2.418 2.120 1.00 98.44 118 LEU A C 1
ATOM 865 O O . LEU A 1 118 ? -2.435 3.407 2.072 1.00 98.44 118 LEU A O 1
ATOM 869 N N . VAL A 1 119 ? -2.696 1.191 2.322 1.00 98.06 119 VAL A N 1
ATOM 870 C CA . VAL A 1 119 ? -1.273 0.858 2.255 1.00 98.06 119 VAL A CA 1
ATOM 871 C C . VAL A 1 119 ? -1.056 -0.004 1.021 1.00 98.06 119 VAL A C 1
ATOM 873 O O . VAL A 1 119 ? -1.708 -1.031 0.862 1.00 98.06 119 VAL A O 1
ATOM 876 N N . THR A 1 120 ? -0.183 0.424 0.113 1.00 97.19 120 THR A N 1
ATOM 877 C CA . THR A 1 120 ? 0.057 -0.306 -1.135 1.00 97.19 120 THR A CA 1
ATOM 878 C C . THR A 1 120 ? 1.457 -0.073 -1.684 1.00 97.19 120 THR A C 1
ATOM 880 O O . THR A 1 120 ? 2.016 1.019 -1.604 1.00 97.19 120 THR A O 1
ATOM 883 N N . GLY A 1 121 ? 1.995 -1.101 -2.340 1.00 96.62 121 GLY A N 1
ATOM 884 C CA . GLY A 1 121 ? 3.215 -1.002 -3.133 1.00 96.62 121 GLY A CA 1
ATOM 885 C C . GLY A 1 121 ? 3.092 -0.104 -4.368 1.00 96.62 121 GLY A C 1
ATOM 886 O O . GLY A 1 121 ? 4.122 0.256 -4.927 1.00 96.62 121 GLY A O 1
ATOM 887 N N . ASN A 1 122 ? 1.873 0.275 -4.768 1.00 97.88 122 ASN A N 1
ATOM 888 C CA . ASN A 1 122 ? 1.633 1.052 -5.980 1.00 97.88 122 ASN A CA 1
ATOM 889 C C . ASN A 1 122 ? 2.017 2.532 -5.811 1.00 97.88 122 ASN A C 1
ATOM 891 O O . ASN A 1 122 ? 1.845 3.106 -4.733 1.00 97.88 122 ASN A O 1
ATOM 895 N N . VAL A 1 123 ? 2.434 3.184 -6.897 1.00 98.12 123 VAL A N 1
ATOM 896 C CA . VAL A 1 123 ? 2.533 4.651 -6.991 1.00 98.12 123 VAL A CA 1
ATOM 897 C C . VAL A 1 123 ? 1.199 5.292 -6.584 1.00 98.12 123 VAL A C 1
ATOM 899 O O . VAL A 1 123 ? 0.138 4.867 -7.042 1.00 98.12 123 VAL A O 1
ATOM 902 N N . GLU A 1 124 ? 1.237 6.334 -5.747 1.00 98.25 124 GLU A N 1
ATOM 903 C CA . GLU A 1 124 ? 0.038 6.943 -5.148 1.00 98.25 124 GLU A CA 1
ATOM 904 C C . GLU A 1 124 ? -1.006 7.366 -6.191 1.00 98.25 124 GLU A C 1
ATOM 906 O O . GLU A 1 124 ? -2.174 6.999 -6.067 1.00 98.25 124 GLU A O 1
ATOM 911 N N . GLY A 1 125 ? -0.604 8.066 -7.257 1.00 97.81 125 GLY A N 1
ATOM 912 C CA . GLY A 1 125 ? -1.527 8.461 -8.325 1.00 97.81 125 GLY A CA 1
ATOM 913 C C . GLY A 1 125 ? -2.211 7.265 -9.002 1.00 97.81 125 GLY A C 1
ATOM 914 O O . GLY A 1 125 ? -3.408 7.308 -9.286 1.00 97.81 125 GLY A O 1
ATOM 915 N N . ILE A 1 126 ? -1.486 6.157 -9.198 1.00 97.94 126 ILE A N 1
ATOM 916 C CA . ILE A 1 126 ? -2.036 4.916 -9.767 1.00 97.94 126 ILE A CA 1
ATOM 917 C C . ILE A 1 126 ? -3.010 4.265 -8.783 1.00 97.94 126 ILE A C 1
ATOM 919 O O . ILE A 1 126 ? -4.090 3.828 -9.179 1.00 97.94 126 ILE A O 1
ATOM 923 N N . ALA A 1 127 ? -2.657 4.218 -7.497 1.00 97.69 127 ALA A N 1
ATOM 924 C CA . ALA A 1 127 ? -3.526 3.691 -6.452 1.00 97.69 127 ALA A CA 1
ATOM 925 C C . ALA A 1 127 ? -4.851 4.467 -6.380 1.00 97.69 127 ALA A C 1
ATOM 927 O O . ALA A 1 127 ? -5.915 3.850 -6.370 1.00 97.69 127 ALA A O 1
ATOM 928 N N . ARG A 1 128 ? -4.801 5.806 -6.420 1.00 97.56 128 ARG A N 1
ATOM 929 C CA . ARG A 1 128 ? -5.998 6.663 -6.446 1.00 97.56 128 ARG A CA 1
ATOM 930 C C . ARG A 1 128 ? -6.901 6.347 -7.637 1.00 97.56 128 ARG A C 1
ATOM 932 O O . ARG A 1 128 ? -8.093 6.105 -7.452 1.00 97.56 128 ARG A O 1
ATOM 939 N N . ARG A 1 129 ? -6.328 6.272 -8.844 1.00 97.38 129 ARG A N 1
ATOM 940 C CA . ARG A 1 129 ? -7.061 5.916 -10.072 1.00 97.38 129 ARG A CA 1
ATOM 941 C C . ARG A 1 129 ? -7.736 4.552 -9.963 1.00 97.38 129 ARG A C 1
ATOM 943 O O . ARG A 1 129 ? -8.907 4.441 -10.301 1.00 97.38 129 ARG A O 1
ATOM 950 N N . LYS A 1 130 ? -7.039 3.545 -9.429 1.00 97.06 130 LYS A N 1
ATOM 951 C CA . LYS A 1 130 ? -7.606 2.208 -9.200 1.00 97.06 130 LYS A CA 1
ATOM 952 C C . LYS A 1 130 ? -8.787 2.237 -8.236 1.00 97.06 130 LYS A C 1
ATOM 954 O O . LYS A 1 130 ? -9.824 1.671 -8.552 1.00 97.06 130 LYS A O 1
ATOM 959 N N . MET A 1 131 ? -8.655 2.917 -7.093 1.00 97.69 131 MET A N 1
ATOM 960 C CA . MET A 1 131 ? -9.744 3.017 -6.109 1.00 97.69 131 MET A CA 1
ATOM 961 C C . MET A 1 131 ? -10.974 3.736 -6.676 1.00 97.69 131 MET A C 1
ATOM 963 O O . MET A 1 131 ? -12.099 3.349 -6.361 1.00 97.69 131 MET A O 1
ATOM 967 N N . ARG A 1 132 ? -10.778 4.754 -7.528 1.00 96.69 132 ARG A N 1
ATOM 968 C CA . ARG A 1 132 ? -11.879 5.404 -8.254 1.00 96.69 132 ARG A CA 1
ATOM 969 C C . ARG A 1 132 ? -12.547 4.438 -9.226 1.00 96.69 132 ARG A C 1
ATOM 971 O O . ARG A 1 132 ? -13.761 4.274 -9.173 1.00 96.69 132 ARG A O 1
ATOM 978 N N . ALA A 1 133 ? -11.745 3.789 -10.064 1.00 96.44 133 ALA A N 1
ATOM 979 C CA . ALA A 1 133 ? -12.209 2.933 -11.146 1.00 96.44 133 ALA A CA 1
ATOM 980 C C . ALA A 1 133 ? -13.063 1.751 -10.657 1.00 96.44 133 ALA A C 1
ATOM 982 O O . ALA A 1 133 ? -14.047 1.401 -11.297 1.00 96.44 133 ALA A O 1
ATOM 983 N N . VAL A 1 134 ? -12.744 1.184 -9.488 1.00 95.88 134 VAL A N 1
ATOM 984 C CA . VAL A 1 134 ? -13.521 0.078 -8.894 1.00 95.88 134 VAL A CA 1
ATOM 985 C C . VAL A 1 134 ? -14.617 0.531 -7.920 1.00 95.88 134 VAL A C 1
ATOM 987 O O . VAL A 1 134 ? -15.224 -0.290 -7.240 1.00 95.88 134 VAL A O 1
ATOM 990 N N . GLY A 1 135 ? -14.871 1.838 -7.810 1.00 96.50 135 GLY A N 1
ATOM 991 C CA . GLY A 1 135 ? -15.964 2.380 -6.998 1.00 96.50 135 GLY A CA 1
ATOM 992 C C . GLY A 1 135 ? -15.711 2.443 -5.487 1.00 96.50 135 GLY A C 1
ATOM 993 O O . GLY A 1 135 ? -16.602 2.861 -4.752 1.00 96.50 135 GLY A O 1
ATOM 994 N N . ILE A 1 136 ? -14.507 2.117 -5.000 1.00 97.69 136 ILE A N 1
ATOM 995 C CA . ILE A 1 136 ? -14.166 2.210 -3.566 1.00 97.69 136 ILE A CA 1
ATOM 996 C C . ILE A 1 136 ? -14.346 3.640 -3.044 1.00 97.69 136 ILE A C 1
ATOM 998 O O . ILE A 1 136 ? -14.865 3.828 -1.946 1.00 97.69 136 ILE A O 1
ATOM 1002 N N . LEU A 1 137 ? -13.991 4.660 -3.832 1.00 96.38 137 LEU A N 1
ATOM 1003 C CA . LEU A 1 137 ? -14.168 6.061 -3.422 1.00 96.38 137 LEU A CA 1
ATOM 1004 C C . LEU A 1 137 ? -15.632 6.441 -3.169 1.00 96.38 137 LEU A C 1
ATOM 1006 O O . LEU A 1 137 ? -15.898 7.305 -2.339 1.00 96.38 137 LEU A O 1
ATOM 1010 N N . ALA A 1 138 ? -16.583 5.786 -3.840 1.00 96.94 138 ALA A N 1
ATOM 1011 C CA . ALA A 1 138 ? -18.006 6.072 -3.675 1.00 96.94 138 ALA A CA 1
ATOM 1012 C C . ALA A 1 138 ? -18.556 5.620 -2.311 1.00 96.94 138 ALA A C 1
ATOM 1014 O O . ALA A 1 138 ? -19.635 6.055 -1.919 1.00 96.94 138 ALA A O 1
ATOM 1015 N N . THR A 1 139 ? -17.817 4.779 -1.577 1.00 97.62 139 THR A N 1
ATOM 1016 C CA . THR A 1 139 ? -18.179 4.364 -0.211 1.00 97.62 139 THR A CA 1
ATOM 1017 C C . THR A 1 139 ? -17.985 5.478 0.815 1.00 97.62 139 THR A C 1
ATOM 1019 O O . THR A 1 139 ? -18.494 5.363 1.925 1.00 97.62 139 THR A O 1
ATOM 1022 N N . ASP A 1 140 ? -17.222 6.523 0.467 1.00 96.56 140 ASP A N 1
ATOM 1023 C CA . ASP A 1 140 ? -16.799 7.599 1.368 1.00 96.56 140 ASP A CA 1
ATOM 1024 C C . ASP A 1 140 ? -16.013 7.096 2.602 1.00 96.56 140 ASP A C 1
ATOM 1026 O O . ASP A 1 140 ? -15.785 7.835 3.548 1.00 96.56 140 ASP A O 1
ATOM 1030 N N . ALA A 1 141 ? -15.548 5.844 2.623 1.00 97.38 141 ALA A N 1
ATOM 1031 C CA . ALA A 1 141 ? -14.865 5.277 3.786 1.00 97.38 141 ALA A CA 1
ATOM 1032 C C . ALA A 1 141 ? -13.460 5.855 4.008 1.00 97.38 141 ALA A C 1
ATOM 1034 O O . ALA A 1 141 ? -13.013 5.994 5.146 1.00 97.38 141 ALA A O 1
ATOM 1035 N N . LEU A 1 142 ? -12.747 6.178 2.925 1.00 97.94 142 LEU A N 1
ATOM 1036 C CA . LEU A 1 142 ? -11.349 6.600 2.991 1.00 97.94 142 LEU A CA 1
ATOM 1037 C C . LEU A 1 142 ? -11.221 8.010 3.580 1.00 97.94 142 LEU A C 1
ATOM 1039 O O . LEU A 1 142 ? -11.834 8.964 3.104 1.00 97.94 142 LEU A O 1
ATOM 1043 N N . ALA A 1 143 ? -10.379 8.145 4.602 1.00 97.81 143 ALA A N 1
ATOM 1044 C CA . ALA A 1 143 ? -10.067 9.419 5.226 1.00 97.81 143 ALA A CA 1
ATOM 1045 C C . ALA A 1 143 ? -9.363 10.358 4.227 1.00 97.81 143 ALA A C 1
ATOM 1047 O O . ALA A 1 143 ? -8.608 9.893 3.364 1.00 97.81 143 ALA A O 1
ATOM 1048 N N . PRO A 1 144 ? -9.563 11.684 4.343 1.00 97.25 144 PRO A N 1
ATOM 1049 C CA . PRO A 1 144 ? -8.930 12.659 3.461 1.00 97.25 144 PRO A CA 1
ATOM 1050 C C . PRO A 1 144 ? -7.394 12.579 3.523 1.00 97.25 144 PRO A C 1
ATOM 1052 O O . PRO A 1 144 ? -6.826 12.139 4.526 1.00 97.25 144 PRO A O 1
ATOM 1055 N N . PRO A 1 145 ? -6.692 13.019 2.463 1.00 97.62 145 PRO A N 1
ATOM 1056 C CA . PRO A 1 145 ? -5.240 12.951 2.412 1.00 97.62 145 PRO A CA 1
ATOM 1057 C C . PRO A 1 145 ? -4.628 13.914 3.430 1.00 97.62 145 PRO A C 1
ATOM 1059 O O . PRO A 1 145 ? -5.098 15.043 3.599 1.00 97.62 145 PRO A O 1
ATOM 1062 N N . SER A 1 146 ? -3.532 13.495 4.059 1.00 97.00 146 SER A N 1
ATOM 1063 C CA . SER A 1 146 ? -2.783 14.349 4.986 1.00 97.00 146 SER A CA 1
ATOM 1064 C C . SER A 1 146 ? -2.210 15.597 4.298 1.00 97.00 146 SER A C 1
ATOM 1066 O O . SER A 1 146 ? -1.956 15.609 3.091 1.00 97.00 146 SER A O 1
ATOM 1068 N N . ALA A 1 147 ? -1.911 16.639 5.078 1.00 95.56 147 ALA A N 1
ATOM 1069 C CA . ALA A 1 147 ? -1.268 17.854 4.565 1.00 95.56 147 ALA A CA 1
ATOM 1070 C C . ALA A 1 147 ? 0.104 17.582 3.913 1.00 95.56 147 ALA A C 1
ATOM 1072 O O . ALA A 1 147 ? 0.532 18.325 3.034 1.00 95.56 147 ALA A O 1
ATOM 1073 N N . GLU A 1 148 ? 0.806 16.524 4.336 1.00 94.69 148 GLU A N 1
ATOM 1074 C CA . GLU A 1 148 ? 2.037 16.057 3.690 1.00 94.69 148 GLU A CA 1
ATOM 1075 C C . GLU A 1 148 ? 1.754 15.576 2.259 1.00 94.69 148 GLU A C 1
ATOM 1077 O O . GLU A 1 148 ? 2.402 16.041 1.323 1.00 94.69 148 GLU A O 1
ATOM 1082 N N . GLN A 1 149 ? 0.749 14.712 2.084 1.00 94.81 149 GLN A N 1
ATOM 1083 C CA . GLN A 1 149 ? 0.365 14.168 0.777 1.00 94.81 149 GLN A CA 1
ATOM 1084 C C . GLN A 1 149 ? -0.136 15.246 -0.183 1.00 94.81 149 GLN A C 1
ATOM 1086 O O . GLN A 1 149 ? 0.152 15.184 -1.372 1.00 94.81 149 GLN A O 1
ATOM 1091 N N . GLN A 1 150 ? -0.833 16.264 0.324 1.00 94.31 150 GLN A N 1
ATOM 1092 C CA . GLN A 1 150 ? -1.346 17.371 -0.493 1.00 94.31 150 GLN A CA 1
ATOM 1093 C C . GLN A 1 150 ? -0.238 18.237 -1.123 1.00 94.31 150 GLN A C 1
ATOM 1095 O O . GLN A 1 150 ? -0.512 19.018 -2.030 1.00 94.31 150 GLN A O 1
ATOM 1100 N N . LYS A 1 151 ? 1.019 18.111 -0.672 1.00 93.69 151 LYS A N 1
ATOM 1101 C CA . LYS A 1 151 ? 2.167 18.799 -1.293 1.00 93.69 151 LYS A CA 1
ATOM 1102 C C . LYS A 1 151 ? 2.611 18.141 -2.597 1.00 93.69 151 LYS A C 1
ATOM 1104 O O . LYS A 1 151 ? 3.259 18.798 -3.409 1.00 93.69 151 LYS A O 1
ATOM 1109 N N . ARG A 1 152 ? 2.310 16.853 -2.783 1.00 92.25 152 ARG A N 1
ATOM 1110 C CA . ARG A 1 152 ? 2.597 16.119 -4.015 1.00 92.25 152 ARG A CA 1
ATOM 1111 C C . ARG A 1 152 ? 1.367 16.187 -4.914 1.00 92.25 152 ARG A C 1
ATOM 1113 O O . ARG A 1 152 ? 0.251 15.957 -4.460 1.00 92.25 152 ARG A O 1
ATOM 1120 N N . THR A 1 153 ? 1.587 16.501 -6.185 1.00 93.25 153 THR A N 1
ATOM 1121 C CA . THR A 1 153 ? 0.511 16.577 -7.177 1.00 93.25 153 THR A CA 1
ATOM 1122 C C . THR A 1 153 ? 0.526 15.343 -8.063 1.00 93.25 153 THR A C 1
ATOM 1124 O O . THR A 1 153 ? 1.584 14.868 -8.479 1.00 93.25 153 THR A O 1
ATOM 1127 N N . TRP A 1 154 ? -0.664 14.833 -8.349 1.00 94.88 154 TRP A N 1
ATOM 1128 C CA . TRP A 1 154 ? -0.895 13.741 -9.284 1.00 94.88 154 TRP A CA 1
ATOM 1129 C C . TRP A 1 154 ? -1.932 14.235 -10.280 1.00 94.88 154 TRP A C 1
ATOM 1131 O O . TRP A 1 154 ? -3.120 13.967 -10.117 1.00 94.88 154 TRP A O 1
ATOM 1141 N N . LEU A 1 155 ? -1.478 14.982 -11.293 1.00 92.44 155 LEU A N 1
ATOM 1142 C CA . LEU A 1 155 ? -2.353 15.699 -12.225 1.00 92.44 155 LEU A CA 1
ATOM 1143 C C . LEU A 1 155 ? -3.492 14.803 -12.734 1.00 92.44 155 LEU A C 1
ATOM 1145 O O . LEU A 1 155 ? -3.240 13.732 -13.286 1.00 92.44 155 LEU A O 1
ATOM 1149 N N . GLY A 1 156 ? -4.738 15.235 -12.528 1.00 90.44 156 GLY A N 1
ATOM 1150 C CA . GLY A 1 156 ? -5.946 14.477 -12.897 1.00 90.44 156 GLY A CA 1
ATOM 1151 C C . GLY A 1 156 ? -6.451 13.483 -11.838 1.00 90.44 156 GLY A C 1
ATOM 1152 O O . GLY A 1 156 ? -7.430 12.780 -12.091 1.00 90.44 156 GLY A O 1
ATOM 1153 N N . SER A 1 157 ? -5.794 13.425 -10.676 1.00 93.44 157 SER A N 1
ATOM 1154 C CA . SER A 1 157 ? -6.182 12.628 -9.500 1.00 93.44 157 SER A CA 1
ATOM 1155 C C . SER A 1 157 ? -6.002 13.394 -8.175 1.00 93.44 157 SER A C 1
ATOM 1157 O O . SER A 1 157 ? -5.938 12.789 -7.098 1.00 93.44 157 SER A O 1
ATOM 1159 N N . ASP A 1 158 ? -5.849 14.719 -8.234 1.00 92.00 158 ASP A N 1
ATOM 1160 C CA . ASP A 1 158 ? -5.640 15.565 -7.052 1.00 92.00 158 ASP A CA 1
ATOM 1161 C C . ASP A 1 158 ? -6.907 15.657 -6.183 1.00 92.00 158 ASP A C 1
ATOM 1163 O O . ASP A 1 158 ? -6.813 15.708 -4.958 1.00 92.00 158 ASP A O 1
ATOM 1167 N N . ASP A 1 159 ? -8.083 15.604 -6.810 1.00 93.56 159 ASP A N 1
ATOM 1168 C CA . ASP A 1 159 ? -9.414 15.660 -6.193 1.00 93.56 159 ASP A CA 1
ATOM 1169 C C . ASP A 1 159 ? -9.830 14.359 -5.488 1.00 93.56 159 ASP A C 1
ATOM 1171 O O . ASP A 1 159 ? -10.712 14.371 -4.635 1.00 93.56 159 ASP A O 1
ATOM 1175 N N . ILE A 1 160 ? -9.166 13.249 -5.811 1.00 95.50 160 ILE A N 1
ATOM 1176 C CA . ILE A 1 160 ? -9.460 11.907 -5.288 1.00 95.50 160 ILE A CA 1
ATOM 1177 C C . ILE A 1 160 ? -8.367 11.377 -4.353 1.00 95.50 160 ILE A C 1
ATOM 1179 O O . ILE A 1 160 ? -8.121 10.172 -4.266 1.00 95.50 160 ILE A O 1
ATOM 1183 N N . GLY A 1 161 ? -7.648 12.281 -3.690 1.00 96.94 161 GLY A N 1
ATOM 1184 C CA . GLY A 1 161 ? -6.673 11.905 -2.674 1.00 96.94 161 GLY A CA 1
ATOM 1185 C C . GLY A 1 161 ? -7.320 11.319 -1.423 1.00 96.94 161 GLY A C 1
ATOM 1186 O O . GLY A 1 161 ? -8.433 11.680 -1.058 1.00 96.94 161 GLY A O 1
ATOM 1187 N N . PHE A 1 162 ? -6.588 10.441 -0.743 1.00 98.00 162 PHE A N 1
ATOM 1188 C CA . PHE A 1 162 ? -6.971 9.862 0.544 1.00 98.00 162 PHE A CA 1
ATOM 1189 C C . PHE A 1 162 ? -5.732 9.505 1.368 1.00 98.00 162 PHE A C 1
ATOM 1191 O O . PHE A 1 162 ? -4.617 9.430 0.841 1.00 98.00 162 PHE A O 1
ATOM 1198 N N . LEU A 1 163 ? -5.920 9.304 2.669 1.00 98.19 163 LEU A N 1
ATOM 1199 C CA . LEU A 1 163 ? -4.883 8.904 3.614 1.00 98.19 163 LEU A CA 1
ATOM 1200 C C . LEU A 1 163 ? -4.245 7.568 3.205 1.00 98.19 163 LEU A C 1
ATOM 1202 O O . LEU A 1 163 ? -4.941 6.611 2.860 1.00 98.19 163 LEU A O 1
ATOM 1206 N N . GLY A 1 164 ? -2.920 7.466 3.293 1.00 98.06 164 GLY A N 1
ATOM 1207 C CA . GLY A 1 164 ? -2.253 6.196 3.029 1.00 98.06 164 GLY A CA 1
ATOM 1208 C C . GLY A 1 164 ? -0.735 6.224 3.098 1.00 98.06 164 GLY A C 1
ATOM 1209 O O . GLY A 1 164 ? -0.129 7.251 3.416 1.00 98.06 164 GLY A O 1
ATOM 1210 N N . GLY A 1 165 ? -0.148 5.074 2.780 1.00 98.31 165 GLY A N 1
ATOM 1211 C CA . GLY A 1 165 ? 1.277 4.864 2.540 1.00 98.31 165 GLY A CA 1
ATOM 1212 C C . GLY A 1 165 ? 1.460 4.122 1.217 1.00 98.31 165 GLY A C 1
ATOM 1213 O O . GLY A 1 165 ? 0.902 3.043 1.021 1.00 98.31 165 GLY A O 1
ATOM 1214 N N . PHE A 1 166 ? 2.210 4.712 0.296 1.00 98.31 166 PHE A N 1
ATOM 1215 C CA . PHE A 1 166 ? 2.243 4.316 -1.112 1.00 98.31 166 PHE A CA 1
ATOM 1216 C C . PHE A 1 166 ? 3.655 3.929 -1.568 1.00 98.31 166 PHE A C 1
ATOM 1218 O O . PHE A 1 166 ? 4.658 4.299 -0.957 1.00 98.31 166 PHE A O 1
ATOM 1225 N N . GLY A 1 167 ? 3.761 3.230 -2.699 1.00 97.12 167 GLY A N 1
ATOM 1226 C CA . GLY A 1 167 ? 5.032 2.874 -3.350 1.00 97.12 167 GLY A CA 1
ATOM 1227 C C . GLY A 1 167 ? 5.911 4.070 -3.691 1.00 97.12 167 GLY A C 1
ATOM 1228 O O . GLY A 1 167 ? 7.132 3.966 -3.712 1.00 97.12 167 GLY A O 1
ATOM 1229 N N . SER A 1 168 ? 5.285 5.223 -3.914 1.00 97.19 168 SER A N 1
ATOM 1230 C CA . SER A 1 168 ? 5.955 6.497 -4.167 1.00 97.19 168 SER A CA 1
ATOM 1231 C C . SER A 1 168 ? 6.449 7.208 -2.901 1.00 97.19 168 SER A C 1
ATOM 1233 O O . SER A 1 168 ? 7.060 8.273 -3.004 1.00 97.19 168 SER A O 1
ATOM 1235 N N . ASP A 1 169 ? 6.146 6.694 -1.707 1.00 97.06 169 ASP A N 1
ATOM 1236 C CA . ASP A 1 169 ? 6.616 7.280 -0.447 1.00 97.06 169 ASP A CA 1
ATOM 1237 C C . ASP A 1 169 ? 7.958 6.701 0.002 1.00 97.06 169 ASP A C 1
ATOM 1239 O O . ASP A 1 169 ? 8.765 7.415 0.596 1.00 97.06 169 ASP A O 1
ATOM 1243 N N . PHE A 1 170 ? 8.206 5.419 -0.279 1.00 97.19 170 PHE A N 1
ATOM 1244 C CA . PHE A 1 170 ? 9.419 4.739 0.153 1.00 97.19 170 PHE A CA 1
ATOM 1245 C C . PHE A 1 170 ? 9.799 3.579 -0.773 1.00 97.19 170 PHE A C 1
ATOM 1247 O O . PHE A 1 170 ? 8.962 2.761 -1.155 1.00 97.19 170 PHE A O 1
ATOM 1254 N N . CYS A 1 171 ? 11.092 3.492 -1.082 1.00 96.81 171 CYS A N 1
ATOM 1255 C CA . CYS A 1 171 ? 11.728 2.350 -1.725 1.00 96.81 171 CYS A CA 1
ATOM 1256 C C . CYS A 1 171 ? 13.157 2.247 -1.188 1.00 96.81 171 CYS A C 1
ATOM 1258 O O . CYS A 1 171 ? 13.939 3.190 -1.318 1.00 96.81 171 CYS A O 1
ATOM 1260 N N . SER A 1 172 ? 13.512 1.108 -0.600 1.00 96.38 172 SER A N 1
ATOM 1261 C CA . SER A 1 172 ? 14.859 0.880 -0.063 1.00 96.38 172 SER A CA 1
ATOM 1262 C C . SER A 1 172 ? 15.932 0.782 -1.148 1.00 96.38 172 SER A C 1
ATOM 1264 O O . SER A 1 172 ? 17.118 0.931 -0.859 1.00 96.38 172 SER A O 1
ATOM 1266 N N . GLY A 1 173 ? 15.533 0.469 -2.384 1.00 96.06 173 GLY A N 1
ATOM 1267 C CA . GLY A 1 173 ? 16.435 0.214 -3.506 1.00 96.06 173 GLY A CA 1
ATOM 1268 C C . GLY A 1 173 ? 17.247 -1.082 -3.392 1.00 96.06 173 GLY A C 1
ATOM 1269 O O . GLY A 1 173 ? 17.987 -1.421 -4.316 1.00 96.06 173 GLY A O 1
ATOM 1270 N N . ASN A 1 174 ? 17.108 -1.829 -2.293 1.00 95.50 174 ASN A N 1
ATOM 1271 C CA . ASN A 1 174 ? 17.848 -3.060 -2.051 1.00 95.50 174 ASN A CA 1
ATOM 1272 C C . ASN A 1 174 ? 17.084 -4.267 -2.607 1.00 95.50 174 ASN A C 1
ATOM 1274 O O . ASN A 1 174 ? 16.405 -4.989 -1.883 1.00 95.50 174 ASN A O 1
ATOM 1278 N N . ILE A 1 175 ? 17.182 -4.479 -3.918 1.00 95.62 175 ILE A N 1
ATOM 1279 C CA . ILE A 1 175 ? 16.430 -5.546 -4.592 1.00 95.62 175 ILE A CA 1
ATOM 1280 C C . ILE A 1 175 ? 16.973 -6.958 -4.342 1.00 95.62 175 ILE A C 1
ATOM 1282 O O . ILE A 1 175 ? 16.291 -7.917 -4.703 1.00 95.62 175 ILE A O 1
ATOM 1286 N N . ASP A 1 176 ? 18.168 -7.072 -3.754 1.00 94.81 176 ASP A N 1
ATOM 1287 C CA . ASP A 1 176 ? 18.855 -8.336 -3.454 1.00 94.81 176 ASP A CA 1
ATOM 1288 C C . ASP A 1 176 ? 18.439 -8.933 -2.097 1.00 94.81 176 ASP A C 1
ATOM 1290 O O . ASP A 1 176 ? 18.713 -10.097 -1.811 1.00 94.81 176 ASP A O 1
ATOM 1294 N N . ASP A 1 177 ? 17.756 -8.148 -1.264 1.00 95.00 177 ASP A N 1
ATOM 1295 C CA . ASP A 1 177 ? 17.193 -8.576 0.013 1.00 95.00 177 ASP A CA 1
ATOM 1296 C C . ASP A 1 177 ? 15.695 -8.872 -0.161 1.00 95.00 177 ASP A C 1
ATOM 1298 O O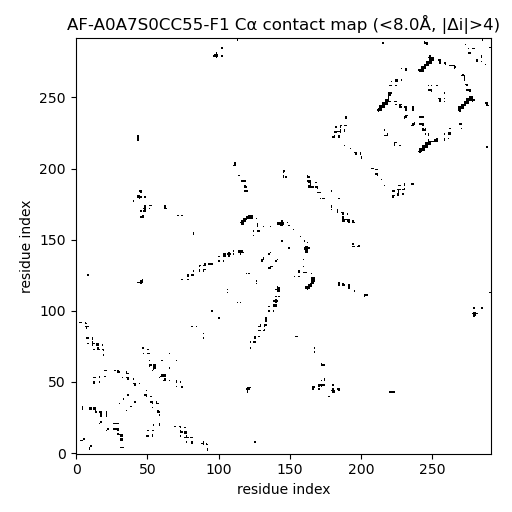 . ASP A 1 177 ? 14.867 -7.963 -0.242 1.00 95.00 177 ASP A O 1
ATOM 1302 N N . GLU A 1 178 ? 15.328 -10.155 -0.228 1.00 91.38 178 GLU A N 1
ATOM 1303 C CA . GLU A 1 178 ? 13.933 -10.587 -0.410 1.00 91.38 178 GLU A CA 1
ATOM 1304 C C . GLU A 1 178 ? 13.005 -10.074 0.706 1.00 91.38 178 GLU A C 1
ATOM 1306 O O . GLU A 1 178 ? 11.817 -9.835 0.462 1.00 91.38 178 GLU A O 1
ATOM 1311 N N . ALA A 1 179 ? 13.534 -9.818 1.911 1.00 95.44 179 ALA A N 1
ATOM 1312 C CA . ALA A 1 179 ? 12.742 -9.264 3.003 1.00 95.44 179 ALA A CA 1
ATOM 1313 C C . ALA A 1 179 ? 12.218 -7.855 2.679 1.00 95.44 179 ALA A C 1
ATOM 1315 O O . ALA A 1 179 ? 11.209 -7.425 3.239 1.00 95.44 179 ALA A O 1
ATOM 1316 N N . ARG A 1 180 ? 12.824 -7.142 1.719 1.00 95.75 180 ARG A N 1
ATOM 1317 C CA . ARG A 1 180 ? 12.381 -5.798 1.321 1.00 95.75 180 ARG A CA 1
ATOM 1318 C C . ARG A 1 180 ? 10.989 -5.746 0.728 1.00 95.75 180 ARG A C 1
ATOM 1320 O O . ARG A 1 180 ? 10.352 -4.707 0.851 1.00 95.75 180 ARG A O 1
ATOM 1327 N N . ASN A 1 181 ? 10.462 -6.857 0.214 1.00 93.19 181 ASN A N 1
ATOM 1328 C CA . ASN A 1 181 ? 9.067 -6.906 -0.224 1.00 93.19 181 ASN A CA 1
ATOM 1329 C C . ASN A 1 181 ? 8.099 -6.549 0.924 1.00 93.19 181 ASN A C 1
ATOM 1331 O O . ASN A 1 181 ? 7.171 -5.771 0.721 1.00 93.19 181 ASN A O 1
ATOM 1335 N N . HIS A 1 182 ? 8.345 -7.048 2.142 1.00 95.56 182 HIS A N 1
ATOM 1336 C CA . HIS A 1 182 ? 7.503 -6.735 3.302 1.00 95.56 182 HIS A CA 1
ATOM 1337 C C . HIS A 1 182 ? 8.068 -5.610 4.181 1.00 95.56 182 HIS A C 1
ATOM 1339 O O . HIS A 1 182 ? 7.294 -4.889 4.802 1.00 95.56 182 HIS A O 1
ATOM 1345 N N . LEU A 1 183 ? 9.390 -5.404 4.229 1.00 97.62 183 LEU A N 1
ATOM 1346 C CA . LEU A 1 183 ? 9.979 -4.319 5.025 1.00 97.62 183 LEU A CA 1
ATOM 1347 C C . LEU A 1 183 ? 9.703 -2.933 4.428 1.00 97.62 183 LEU A C 1
ATOM 1349 O O . LEU A 1 183 ? 9.402 -2.011 5.181 1.00 97.62 183 LEU A O 1
ATOM 1353 N N . ASP A 1 184 ? 9.729 -2.775 3.101 1.00 97.50 184 ASP A N 1
ATOM 1354 C CA . ASP A 1 184 ? 9.344 -1.499 2.480 1.00 97.50 184 ASP A CA 1
ATOM 1355 C C . ASP A 1 184 ? 7.845 -1.231 2.693 1.00 97.50 184 ASP A C 1
ATOM 1357 O O . ASP A 1 184 ? 7.441 -0.098 2.946 1.00 97.50 184 ASP A O 1
ATOM 1361 N N . ARG A 1 185 ? 7.016 -2.282 2.689 1.00 97.06 185 ARG A N 1
ATOM 1362 C CA . ARG A 1 185 ? 5.592 -2.186 3.039 1.00 97.06 185 ARG A CA 1
ATOM 1363 C C . ARG A 1 185 ? 5.374 -1.837 4.512 1.00 97.06 185 ARG A C 1
ATOM 1365 O O . ARG A 1 185 ? 4.504 -1.032 4.820 1.00 97.06 185 ARG A O 1
ATOM 1372 N N . SER A 1 186 ? 6.191 -2.366 5.422 1.00 98.12 186 SER A N 1
ATOM 1373 C CA . SER A 1 186 ? 6.178 -1.964 6.834 1.00 98.12 186 SER A CA 1
ATOM 1374 C C . SER A 1 186 ? 6.458 -0.468 6.996 1.00 98.12 186 SER A C 1
ATOM 1376 O O . SER A 1 186 ? 5.832 0.176 7.837 1.00 98.12 186 SER A O 1
ATOM 1378 N N . GLU A 1 187 ? 7.363 0.100 6.195 1.00 98.44 187 GLU A N 1
ATOM 1379 C CA . GLU A 1 187 ? 7.619 1.545 6.198 1.00 98.44 187 GLU A CA 1
ATOM 1380 C C . GLU A 1 187 ? 6.402 2.327 5.679 1.00 98.44 187 GLU A C 1
ATOM 1382 O O . GLU A 1 187 ? 6.038 3.358 6.239 1.00 98.44 187 GLU A O 1
ATOM 1387 N N . GLN A 1 188 ? 5.688 1.808 4.677 1.00 98.38 188 GLN A N 1
ATOM 1388 C CA . GLN A 1 188 ? 4.430 2.406 4.215 1.00 98.38 188 GLN A CA 1
ATOM 1389 C C . GLN A 1 188 ? 3.345 2.397 5.303 1.00 98.38 188 GLN A C 1
ATOM 1391 O O . GLN A 1 188 ? 2.631 3.391 5.447 1.00 98.38 188 GLN A O 1
ATOM 1396 N N . ILE A 1 189 ? 3.244 1.328 6.107 1.00 98.62 189 ILE A N 1
ATOM 1397 C CA . ILE A 1 189 ? 2.355 1.293 7.282 1.00 98.62 189 ILE A CA 1
ATOM 1398 C C . ILE A 1 189 ? 2.756 2.391 8.275 1.00 98.62 189 ILE A C 1
ATOM 1400 O O . ILE A 1 189 ? 1.897 3.150 8.725 1.00 98.62 189 ILE A O 1
ATOM 1404 N N . ALA A 1 190 ? 4.051 2.530 8.576 1.00 98.56 190 ALA A N 1
ATOM 1405 C CA . ALA A 1 190 ? 4.550 3.565 9.481 1.00 98.56 190 ALA A CA 1
ATOM 1406 C C . ALA A 1 190 ? 4.239 4.984 8.974 1.00 98.56 190 ALA A C 1
ATOM 1408 O O . ALA A 1 190 ? 3.798 5.846 9.738 1.00 98.56 190 ALA A O 1
ATOM 1409 N N . ILE A 1 191 ? 4.405 5.224 7.671 1.00 98.56 191 ILE A N 1
ATOM 1410 C CA . ILE A 1 191 ? 4.065 6.490 7.014 1.00 98.56 191 ILE A CA 1
ATOM 1411 C C . ILE A 1 191 ? 2.561 6.771 7.109 1.00 98.56 191 ILE A C 1
ATOM 1413 O O . ILE A 1 191 ? 2.178 7.876 7.498 1.00 98.56 191 ILE A O 1
ATOM 1417 N N . ALA A 1 192 ? 1.709 5.785 6.817 1.00 98.62 192 ALA A N 1
ATOM 1418 C CA . ALA A 1 192 ? 0.258 5.923 6.924 1.00 98.62 192 ALA A CA 1
ATOM 1419 C C . ALA A 1 192 ? -0.180 6.222 8.368 1.00 98.62 192 ALA A C 1
ATOM 1421 O O . ALA A 1 192 ? -0.967 7.141 8.600 1.00 98.62 192 ALA A O 1
ATOM 1422 N N . ALA A 1 193 ? 0.378 5.506 9.348 1.00 98.38 193 ALA A N 1
ATOM 1423 C CA . ALA A 1 193 ? 0.094 5.710 10.765 1.00 98.38 193 ALA A CA 1
ATOM 1424 C C . ALA A 1 193 ? 0.532 7.102 11.242 1.00 98.38 193 ALA A C 1
ATOM 1426 O O . ALA A 1 193 ? -0.233 7.791 11.917 1.00 98.38 193 ALA A O 1
ATOM 1427 N N . ARG A 1 194 ? 1.727 7.563 10.847 1.00 98.19 194 ARG A N 1
ATOM 1428 C CA . ARG A 1 194 ? 2.199 8.928 11.126 1.00 98.19 194 ARG A CA 1
ATOM 1429 C C . ARG A 1 194 ? 1.252 9.973 10.541 1.00 98.19 194 ARG A C 1
ATOM 1431 O O . ARG A 1 194 ? 0.780 10.836 11.273 1.00 98.19 194 ARG A O 1
ATOM 1438 N N . ARG A 1 195 ? 0.918 9.855 9.253 1.00 97.94 195 ARG A N 1
ATOM 1439 C CA . ARG A 1 195 ? -0.014 10.763 8.568 1.00 97.94 195 ARG A CA 1
ATOM 1440 C C . ARG A 1 195 ? -1.386 10.782 9.237 1.00 97.94 195 ARG A C 1
ATOM 1442 O O . ARG A 1 195 ? -1.978 11.851 9.356 1.00 97.94 195 ARG A O 1
ATOM 1449 N N . CYS A 1 196 ? -1.866 9.631 9.710 1.00 97.69 196 CYS A N 1
ATOM 1450 C CA . CYS A 1 196 ? -3.104 9.539 10.476 1.00 97.69 196 CYS A CA 1
ATOM 1451 C C . CYS A 1 196 ? -3.003 10.356 11.765 1.00 97.69 196 CYS A C 1
ATOM 1453 O O . CYS A 1 196 ? -3.842 11.220 11.993 1.00 97.69 196 CYS A O 1
ATOM 1455 N N . ARG A 1 197 ? -1.962 10.126 12.580 1.00 96.44 197 ARG A N 1
ATOM 1456 C CA . ARG A 1 197 ? -1.735 10.852 13.843 1.00 96.44 197 ARG A CA 1
ATOM 1457 C C . ARG A 1 197 ? -1.669 12.360 13.630 1.00 96.44 197 ARG A C 1
ATOM 1459 O O . ARG A 1 197 ? -2.327 13.099 14.355 1.00 96.44 197 ARG A O 1
ATOM 1466 N N . ASP A 1 198 ? -0.932 12.792 12.613 1.00 95.75 198 ASP A N 1
ATOM 1467 C CA . ASP A 1 198 ? -0.771 14.208 12.276 1.00 95.75 198 ASP A CA 1
ATOM 1468 C C . ASP A 1 198 ? -2.081 14.836 11.766 1.00 95.75 198 ASP A C 1
ATOM 1470 O O . ASP A 1 198 ? -2.280 16.043 11.896 1.00 95.75 198 ASP A O 1
ATOM 1474 N N . SER A 1 199 ? -2.991 14.024 11.216 1.00 95.44 199 SER A N 1
ATOM 1475 C CA . SER A 1 199 ? -4.293 14.468 10.702 1.00 95.44 199 SER A CA 1
ATOM 1476 C C . SER A 1 199 ? -5.419 14.395 11.738 1.00 95.44 199 SER A C 1
ATOM 1478 O O . SER A 1 199 ? -6.457 15.017 11.524 1.00 95.44 199 SER A O 1
ATOM 1480 N N . LEU A 1 200 ? -5.237 13.697 12.868 1.00 93.75 200 LEU A N 1
ATOM 1481 C CA . LEU A 1 200 ? -6.273 13.542 13.903 1.00 93.75 200 LEU A CA 1
ATOM 1482 C C . LEU A 1 200 ? -6.906 14.864 14.359 1.00 93.75 200 LEU A C 1
ATOM 1484 O O . LEU A 1 200 ? -8.132 14.899 14.438 1.00 93.75 200 LEU A O 1
ATOM 1488 N N . PRO A 1 201 ? -6.156 15.965 14.585 1.00 91.94 201 PRO A N 1
ATOM 1489 C CA . PRO A 1 201 ? -6.768 17.236 14.975 1.00 91.94 201 PRO A CA 1
ATOM 1490 C C . PRO A 1 201 ? -7.778 17.787 13.957 1.00 91.94 201 PRO A C 1
ATOM 1492 O O . PRO A 1 201 ? -8.653 18.556 14.333 1.00 91.94 201 PRO A O 1
ATOM 1495 N N . ALA A 1 202 ? -7.648 17.421 12.677 1.00 90.19 202 ALA A N 1
ATOM 1496 C CA . ALA A 1 202 ? -8.578 17.808 11.617 1.00 90.19 202 ALA A CA 1
ATOM 1497 C C . ALA A 1 202 ? -9.686 16.766 11.372 1.00 90.19 202 ALA A C 1
ATOM 1499 O O . ALA A 1 202 ? -10.698 17.095 10.759 1.00 90.19 202 ALA A O 1
ATOM 1500 N N . LEU A 1 203 ? -9.488 15.517 11.811 1.00 89.31 203 LEU A N 1
ATOM 1501 C CA . LEU A 1 203 ? -10.445 14.418 11.643 1.00 89.31 203 LEU A CA 1
ATOM 1502 C C . LEU A 1 203 ? -11.424 14.296 12.818 1.00 89.31 203 LEU A C 1
ATOM 1504 O O . LEU A 1 203 ? -12.537 13.812 12.635 1.00 89.31 203 LEU A O 1
ATOM 1508 N N . LEU A 1 204 ? -11.011 14.701 14.019 1.00 90.25 204 LEU A N 1
ATOM 1509 C CA . LEU A 1 204 ? -11.813 14.572 15.231 1.00 90.25 204 LEU A CA 1
ATOM 1510 C C . LEU A 1 204 ? -12.711 15.802 15.473 1.00 90.25 204 LEU A C 1
ATOM 1512 O O . LEU A 1 204 ? -12.389 16.903 15.019 1.00 90.25 204 LEU A O 1
ATOM 1516 N N . PRO A 1 205 ? -13.825 15.645 16.216 1.00 89.31 205 PRO A N 1
ATOM 1517 C CA . PRO A 1 205 ? -14.646 16.770 16.657 1.00 89.31 205 PRO A CA 1
ATOM 1518 C C . PRO A 1 205 ? -13.845 17.819 17.440 1.00 89.31 205 PRO A C 1
ATOM 1520 O O . PRO A 1 205 ? -12.886 17.498 18.143 1.00 89.31 205 PRO A O 1
ATOM 1523 N N . GLU A 1 206 ? -14.270 19.082 17.367 1.00 89.31 206 GLU A N 1
ATOM 1524 C CA . GLU A 1 206 ? -13.603 20.177 18.076 1.00 89.31 206 GLU A CA 1
ATOM 1525 C C . GLU A 1 206 ? -13.503 19.893 19.588 1.00 89.31 206 GLU A C 1
ATOM 1527 O O . GLU A 1 206 ? -14.491 19.575 20.250 1.00 89.31 206 GLU A O 1
ATOM 1532 N N . GLY A 1 207 ? -12.289 20.013 20.135 1.00 87.69 207 GLY A N 1
ATOM 1533 C CA . GLY A 1 207 ? -11.997 19.757 21.549 1.00 87.69 207 GLY A CA 1
ATOM 1534 C C . GLY A 1 207 ? -11.696 18.295 21.893 1.00 87.69 207 GLY A C 1
ATOM 1535 O O . GLY A 1 207 ? -11.322 18.012 23.033 1.00 87.69 207 GLY A O 1
ATOM 1536 N N . ASP A 1 208 ? -11.803 17.376 20.936 1.00 89.31 208 ASP A N 1
ATOM 1537 C CA . ASP A 1 208 ? -11.377 15.995 21.115 1.00 89.31 208 ASP A CA 1
ATOM 1538 C C . ASP A 1 208 ? -9.849 15.877 21.009 1.00 89.31 208 ASP A C 1
ATOM 1540 O O . ASP A 1 208 ? -9.226 16.269 20.024 1.00 89.31 208 ASP A O 1
ATOM 1544 N N . VAL A 1 209 ? -9.239 15.345 22.067 1.00 88.31 209 VAL A N 1
ATOM 1545 C CA . VAL A 1 209 ? -7.782 15.216 22.221 1.00 88.31 209 VAL A CA 1
ATOM 1546 C C . VAL A 1 209 ? -7.315 13.761 22.160 1.00 88.31 209 VAL A C 1
ATOM 1548 O O . VAL A 1 209 ? -6.185 13.456 22.551 1.00 88.31 209 VAL A O 1
ATOM 1551 N N . ARG A 1 210 ? -8.179 12.836 21.716 1.00 91.69 210 ARG A N 1
ATOM 1552 C CA . ARG A 1 210 ? -7.818 11.424 21.556 1.00 91.69 210 ARG A CA 1
ATOM 1553 C C . ARG A 1 210 ? -6.680 11.280 20.541 1.00 91.69 210 ARG A C 1
ATOM 1555 O O . ARG A 1 210 ? -6.688 11.870 19.467 1.00 91.69 210 ARG A O 1
ATOM 1562 N N . GLY A 1 211 ? -5.692 10.462 20.893 1.00 92.94 211 GLY A N 1
ATOM 1563 C CA . GLY A 1 211 ? -4.623 10.046 19.987 1.00 92.94 211 GLY A CA 1
ATOM 1564 C C . GLY A 1 211 ? -4.930 8.701 19.333 1.00 92.94 211 GLY A C 1
ATOM 1565 O O . GLY A 1 211 ? -5.776 7.947 19.817 1.00 92.94 211 GLY A O 1
ATOM 1566 N N . LEU A 1 212 ? -4.188 8.363 18.279 1.00 96.00 212 LEU A N 1
ATOM 1567 C CA . LEU A 1 212 ? -4.252 7.044 17.650 1.00 96.00 212 LEU A CA 1
ATOM 1568 C C . LEU A 1 212 ? -3.839 5.977 18.671 1.00 96.00 212 LEU A C 1
ATOM 1570 O O . LEU A 1 212 ? -2.742 6.060 19.215 1.00 96.00 212 LEU A O 1
ATOM 1574 N N . GLN A 1 213 ? -4.714 5.007 18.938 1.00 95.25 213 GLN A N 1
ATOM 1575 C CA . GLN A 1 213 ? -4.457 3.923 19.902 1.00 95.25 213 GLN A CA 1
ATOM 1576 C C . GLN A 1 213 ? -4.081 2.606 19.215 1.00 95.25 213 GLN A C 1
ATOM 1578 O O . GLN A 1 213 ? -3.299 1.816 19.742 1.00 95.25 213 GLN A O 1
ATOM 1583 N N . ARG A 1 214 ? -4.656 2.361 18.034 1.00 97.00 214 ARG A N 1
ATOM 1584 C CA . ARG A 1 214 ? -4.525 1.108 17.293 1.00 97.00 214 ARG A CA 1
ATOM 1585 C C . ARG A 1 214 ? -4.313 1.393 15.814 1.00 97.00 214 ARG A C 1
ATOM 1587 O O . ARG A 1 214 ? -4.919 2.312 15.269 1.00 97.00 214 ARG A O 1
ATOM 1594 N N . VAL A 1 215 ? -3.486 0.574 15.176 1.00 98.25 215 VAL A N 1
ATOM 1595 C CA . VAL A 1 215 ? -3.371 0.475 13.717 1.00 98.25 215 VAL A CA 1
ATOM 1596 C C . VAL A 1 215 ? -3.808 -0.927 13.327 1.00 98.25 215 VAL A C 1
ATOM 1598 O O . VAL A 1 215 ? -3.253 -1.891 13.840 1.00 98.25 215 VAL A O 1
ATOM 1601 N N . VAL A 1 216 ? -4.794 -1.045 12.440 1.00 98.38 216 VAL A N 1
ATOM 1602 C CA . VAL A 1 216 ? -5.222 -2.336 11.890 1.00 98.38 216 VAL A CA 1
ATOM 1603 C C . VAL A 1 216 ? -4.767 -2.406 10.445 1.00 98.38 216 VAL A C 1
ATOM 1605 O O . VAL A 1 216 ? -5.143 -1.558 9.637 1.00 98.38 216 VAL A O 1
ATOM 1608 N N . HIS A 1 217 ? -3.936 -3.391 10.125 1.00 98.38 217 HIS A N 1
ATOM 1609 C CA . HIS A 1 217 ? -3.558 -3.687 8.751 1.00 98.38 217 HIS A CA 1
ATOM 1610 C C . HIS A 1 217 ? -4.376 -4.876 8.246 1.00 98.38 217 HIS A C 1
ATOM 1612 O O . HIS A 1 217 ? -4.495 -5.879 8.944 1.00 98.38 217 HIS A O 1
ATOM 1618 N N . VAL A 1 218 ? -4.948 -4.752 7.051 1.00 98.00 218 VAL A N 1
ATOM 1619 C CA . VAL A 1 218 ? -5.728 -5.810 6.400 1.00 98.00 218 VAL A CA 1
ATOM 1620 C C . VAL A 1 218 ? -5.014 -6.194 5.112 1.00 98.00 218 VAL A C 1
ATOM 1622 O O . 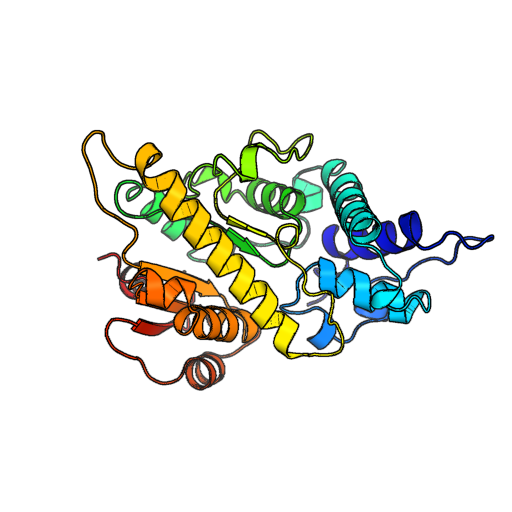VAL A 1 218 ? -4.669 -5.308 4.328 1.00 98.00 218 VAL A O 1
ATOM 1625 N N . GLY A 1 219 ? -4.781 -7.487 4.892 1.00 96.06 219 GLY A N 1
ATOM 1626 C CA . GLY A 1 219 ? -4.094 -7.968 3.692 1.00 96.06 219 GLY A CA 1
ATOM 1627 C C . GLY A 1 219 ? -4.221 -9.473 3.482 1.00 96.06 219 GLY A C 1
ATOM 1628 O O . GLY A 1 219 ? -4.552 -10.211 4.407 1.00 96.06 219 GLY A O 1
ATOM 1629 N N . ASP A 1 220 ? -3.983 -9.926 2.257 1.00 94.75 220 ASP A N 1
ATOM 1630 C CA . ASP A 1 220 ? -4.234 -11.302 1.810 1.00 94.75 220 ASP A CA 1
ATOM 1631 C C . ASP A 1 220 ? -2.949 -12.103 1.544 1.00 94.75 220 ASP A C 1
ATOM 1633 O O . ASP A 1 220 ? -2.996 -13.308 1.284 1.00 94.75 220 ASP A O 1
ATOM 1637 N N . ALA A 1 221 ? -1.784 -11.451 1.606 1.00 93.62 221 ALA A N 1
ATOM 1638 C CA . ALA A 1 221 ? -0.506 -12.068 1.293 1.00 93.62 221 ALA A CA 1
ATOM 1639 C C . ALA A 1 221 ? 0.429 -12.166 2.514 1.00 93.62 221 ALA A C 1
ATOM 1641 O O . ALA A 1 221 ? 0.382 -11.336 3.428 1.00 93.62 221 ALA A O 1
ATOM 1642 N N . PRO A 1 222 ? 1.394 -13.109 2.497 1.00 94.94 222 PRO A N 1
ATOM 1643 C CA . PRO A 1 222 ? 2.490 -13.171 3.460 1.00 94.94 222 PRO A CA 1
ATOM 1644 C C . PRO A 1 222 ? 3.201 -11.835 3.671 1.00 94.94 222 PRO A C 1
ATOM 1646 O O . PRO A 1 222 ? 3.582 -11.509 4.791 1.00 94.94 222 PRO A O 1
ATOM 1649 N N . ALA A 1 223 ? 3.368 -11.049 2.603 1.00 94.31 223 ALA A N 1
ATOM 1650 C CA . ALA A 1 223 ? 4.023 -9.751 2.687 1.00 94.31 223 ALA A CA 1
ATOM 1651 C C . ALA A 1 223 ? 3.258 -8.762 3.582 1.00 94.31 223 ALA A C 1
ATOM 1653 O O . ALA A 1 223 ? 3.901 -7.982 4.274 1.00 94.31 223 ALA A O 1
ATOM 1654 N N . ASP A 1 224 ? 1.925 -8.819 3.618 1.00 97.00 224 ASP A N 1
ATOM 1655 C CA . ASP A 1 224 ? 1.097 -7.944 4.459 1.00 97.00 224 ASP A CA 1
ATOM 1656 C C . ASP A 1 224 ? 1.188 -8.346 5.930 1.00 97.00 224 ASP A C 1
ATOM 1658 O O . ASP A 1 224 ? 1.451 -7.510 6.796 1.00 97.00 224 ASP A O 1
ATOM 1662 N N . VAL A 1 225 ? 1.081 -9.651 6.208 1.00 97.75 225 VAL A N 1
ATOM 1663 C CA . VAL A 1 225 ? 1.242 -10.205 7.562 1.00 97.75 225 VAL A CA 1
ATOM 1664 C C . VAL A 1 225 ? 2.615 -9.841 8.129 1.00 97.75 225 VAL A C 1
ATOM 1666 O O . VAL A 1 225 ? 2.725 -9.333 9.247 1.00 97.75 225 VAL A O 1
ATOM 1669 N N . LEU A 1 226 ? 3.673 -10.066 7.347 1.00 97.88 226 LEU A N 1
ATOM 1670 C CA . LEU A 1 226 ? 5.043 -9.775 7.761 1.00 97.88 226 LEU A CA 1
ATOM 1671 C C . LEU A 1 226 ? 5.307 -8.269 7.876 1.00 97.88 226 LEU A C 1
ATOM 1673 O O . LEU A 1 226 ? 6.038 -7.862 8.776 1.00 97.88 226 LEU A O 1
ATOM 1677 N N . ALA A 1 227 ? 4.700 -7.437 7.024 1.00 98.25 227 ALA A N 1
ATOM 1678 C CA . ALA A 1 227 ? 4.807 -5.984 7.116 1.00 98.25 227 ALA A CA 1
ATOM 1679 C C . ALA A 1 227 ? 4.166 -5.450 8.403 1.00 98.25 227 ALA A C 1
ATOM 1681 O O . ALA A 1 227 ? 4.797 -4.684 9.132 1.00 98.25 227 ALA A O 1
ATOM 1682 N N . ALA A 1 228 ? 2.948 -5.891 8.730 1.00 98.50 228 ALA A N 1
ATOM 1683 C CA . ALA A 1 228 ? 2.276 -5.504 9.969 1.00 98.50 228 ALA A CA 1
ATOM 1684 C C . ALA A 1 228 ? 3.056 -5.972 11.205 1.00 98.50 228 ALA A C 1
ATOM 1686 O O . ALA A 1 228 ? 3.251 -5.208 12.154 1.00 98.50 228 ALA A O 1
ATOM 1687 N N . LYS A 1 229 ? 3.578 -7.203 11.171 1.00 98.25 229 LYS A N 1
ATOM 1688 C CA . LYS A 1 229 ? 4.409 -7.752 12.245 1.00 98.25 229 LYS A CA 1
ATOM 1689 C C . LYS A 1 229 ? 5.702 -6.959 12.425 1.00 98.25 229 LYS A C 1
ATOM 1691 O O . LYS A 1 229 ? 6.037 -6.608 13.556 1.00 98.25 229 LYS A O 1
ATOM 1696 N N . ALA A 1 230 ? 6.392 -6.616 11.337 1.00 98.25 230 ALA A N 1
ATOM 1697 C CA . ALA A 1 230 ? 7.576 -5.760 11.375 1.00 98.25 230 ALA A CA 1
ATOM 1698 C C . ALA A 1 230 ? 7.253 -4.370 11.952 1.00 98.25 2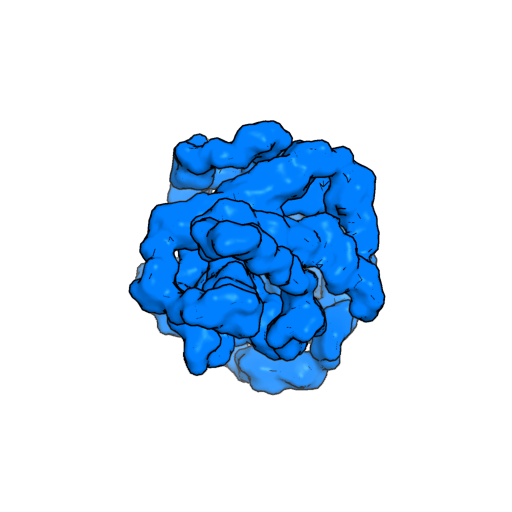30 ALA A C 1
ATOM 1700 O O . ALA A 1 230 ? 7.989 -3.877 12.809 1.00 98.25 230 ALA A O 1
ATOM 1701 N N . TYR A 1 231 ? 6.113 -3.780 11.580 1.00 98.62 231 TYR A N 1
ATOM 1702 C CA . TYR A 1 231 ? 5.676 -2.503 12.139 1.00 98.62 231 TYR A CA 1
ATOM 1703 C C . TYR A 1 231 ? 5.380 -2.592 13.646 1.00 98.62 231 TYR A C 1
ATOM 1705 O O . TYR A 1 231 ? 5.785 -1.701 14.393 1.00 98.62 231 TYR A O 1
ATOM 1713 N N . SER A 1 232 ? 4.774 -3.687 14.124 1.00 98.38 232 SER A N 1
ATOM 1714 C CA . SER A 1 232 ? 4.446 -3.906 15.551 1.00 98.38 232 SER A CA 1
ATOM 1715 C C . SER A 1 232 ? 5.657 -3.929 16.497 1.00 98.38 232 SER A C 1
ATOM 1717 O O . SER A 1 232 ? 5.531 -3.731 17.712 1.00 98.38 232 SER A O 1
ATOM 1719 N N . ILE A 1 233 ? 6.850 -4.169 15.948 1.00 97.19 233 ILE A N 1
ATOM 1720 C CA . ILE A 1 233 ? 8.118 -4.146 16.682 1.00 97.19 233 ILE A CA 1
ATOM 1721 C C . ILE A 1 233 ? 9.002 -2.952 16.313 1.00 97.19 233 ILE A C 1
ATOM 1723 O O . ILE A 1 233 ? 10.134 -2.866 16.783 1.00 97.19 233 ILE A O 1
ATOM 1727 N N . SER A 1 234 ? 8.499 -2.037 15.483 1.00 97.38 234 SER A N 1
ATOM 1728 C CA . SER A 1 234 ? 9.215 -0.824 15.107 1.00 97.38 234 SER A CA 1
ATOM 1729 C C . SER A 1 234 ? 9.302 0.159 16.275 1.00 97.38 234 SER A C 1
ATOM 1731 O O . SER A 1 234 ? 8.434 0.212 17.151 1.00 97.38 234 SER A O 1
ATOM 1733 N N . SER A 1 235 ? 10.335 1.000 16.245 1.00 95.62 235 SER A N 1
ATOM 1734 C CA . SER A 1 235 ? 10.497 2.077 17.220 1.00 95.62 235 SER A CA 1
ATOM 1735 C C . SER A 1 235 ? 9.372 3.114 17.149 1.00 95.62 235 SER A C 1
ATOM 1737 O O . SER A 1 235 ? 9.086 3.742 18.162 1.00 95.62 235 SER A O 1
ATOM 1739 N N . ASP A 1 236 ? 8.716 3.294 15.995 1.00 95.81 236 ASP A N 1
ATOM 1740 C CA . ASP A 1 236 ? 7.558 4.190 15.858 1.00 95.81 236 ASP A CA 1
ATOM 1741 C C . ASP A 1 236 ? 6.352 3.662 16.643 1.00 95.81 236 ASP A C 1
ATOM 1743 O O . ASP A 1 236 ? 5.804 4.383 17.479 1.00 95.81 236 ASP A O 1
ATOM 1747 N N . ALA A 1 237 ? 5.981 2.394 16.431 1.00 96.31 237 ALA A N 1
ATOM 1748 C CA . ALA A 1 237 ? 4.869 1.773 17.147 1.00 96.31 237 ALA A CA 1
ATOM 1749 C C . ALA A 1 237 ? 5.122 1.745 18.662 1.00 96.31 237 ALA A C 1
ATOM 1751 O O . ALA A 1 237 ? 4.248 2.128 19.440 1.00 96.31 237 ALA A O 1
ATOM 1752 N N . GLU A 1 238 ? 6.3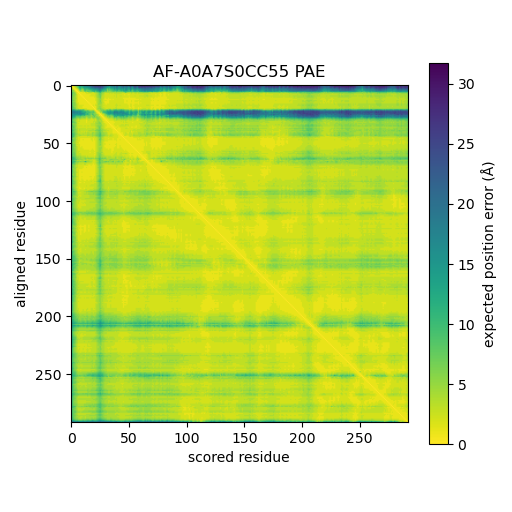39 1.378 19.081 1.00 96.38 238 GLU A N 1
ATOM 1753 C CA . GLU A 1 238 ? 6.731 1.348 20.493 1.00 96.38 238 GLU A CA 1
ATOM 1754 C C . GLU A 1 238 ? 6.703 2.743 21.133 1.00 96.38 238 GLU A C 1
ATOM 1756 O O . GLU A 1 238 ? 6.087 2.931 22.182 1.00 96.38 238 GLU A O 1
ATOM 1761 N N . LYS A 1 239 ? 7.313 3.744 20.485 1.00 96.69 239 LYS A N 1
ATOM 1762 C CA . LYS A 1 239 ? 7.354 5.132 20.975 1.00 96.69 239 LYS A CA 1
ATOM 1763 C C . LYS A 1 239 ? 5.960 5.700 21.224 1.00 96.69 239 LYS A C 1
ATOM 1765 O O . LYS A 1 239 ? 5.784 6.518 22.127 1.00 96.69 239 LYS A O 1
ATOM 1770 N N . HIS A 1 240 ? 4.995 5.307 20.401 1.00 95.88 240 HIS A N 1
ATOM 1771 C CA . HIS A 1 240 ? 3.624 5.792 20.468 1.00 95.88 240 HIS A CA 1
ATOM 1772 C C . HIS A 1 240 ? 2.678 4.849 21.224 1.00 95.88 240 HIS A C 1
ATOM 1774 O O . HIS A 1 240 ? 1.498 5.169 21.337 1.00 95.88 240 HIS A O 1
ATOM 1780 N N . GLY A 1 241 ? 3.178 3.732 21.769 1.00 96.25 241 GLY A N 1
ATOM 1781 C CA . GLY A 1 241 ? 2.369 2.762 22.509 1.00 96.25 241 GLY A CA 1
ATOM 1782 C C . GLY A 1 241 ? 1.226 2.173 21.680 1.00 96.25 241 GLY A C 1
ATOM 1783 O O . GLY A 1 241 ? 0.147 1.941 22.217 1.00 96.25 241 GLY A O 1
ATOM 1784 N N . LEU A 1 242 ? 1.433 1.997 20.371 1.00 97.19 242 LEU A N 1
ATOM 1785 C CA . LEU A 1 242 ? 0.390 1.549 19.451 1.00 97.19 242 LEU A CA 1
ATOM 1786 C C . LEU A 1 242 ? 0.195 0.036 19.534 1.00 97.19 242 LEU A C 1
ATOM 1788 O O . LEU A 1 242 ? 1.152 -0.731 19.415 1.00 97.19 242 LEU A O 1
ATOM 1792 N N . CYS A 1 243 ? -1.063 -0.390 19.637 1.00 97.88 243 CYS A N 1
ATOM 1793 C CA . CYS A 1 243 ? -1.438 -1.769 19.357 1.00 97.88 243 CYS A CA 1
ATOM 1794 C C . CYS A 1 243 ? -1.555 -1.963 17.838 1.00 97.88 243 CYS A C 1
ATOM 1796 O O . CYS A 1 243 ? -2.254 -1.201 17.164 1.00 97.88 243 CYS A O 1
ATOM 1798 N N . VAL A 1 244 ? -0.885 -2.975 17.289 1.00 98.44 244 VAL A N 1
ATOM 1799 C CA . VAL A 1 244 ? -1.005 -3.338 15.874 1.00 98.44 244 VAL A CA 1
ATOM 1800 C C . VAL A 1 244 ? -1.906 -4.561 15.746 1.00 98.44 244 VAL A C 1
ATOM 1802 O O . VAL A 1 244 ? -1.530 -5.668 16.131 1.00 98.44 244 VAL A O 1
ATOM 1805 N N . GLY A 1 245 ? -3.100 -4.346 15.201 1.00 97.81 245 GLY A N 1
ATOM 1806 C CA . GLY A 1 245 ? -3.972 -5.411 14.725 1.00 97.81 245 GLY A CA 1
ATOM 1807 C C . GLY A 1 245 ? -3.581 -5.827 13.309 1.00 97.81 245 GLY A C 1
ATOM 1808 O O . GLY A 1 245 ? -3.230 -4.980 12.483 1.00 97.81 245 GLY A O 1
ATOM 1809 N N . MET A 1 246 ? -3.659 -7.120 13.016 1.00 98.00 246 MET A N 1
ATOM 1810 C CA . MET A 1 246 ? -3.499 -7.642 11.658 1.00 98.00 246 MET A CA 1
ATOM 1811 C C . MET A 1 246 ? -4.694 -8.519 11.329 1.00 98.00 246 MET A C 1
ATOM 1813 O O . MET A 1 246 ? -4.885 -9.529 11.990 1.00 98.00 246 MET A O 1
ATOM 1817 N N . VAL A 1 247 ? -5.460 -8.176 10.300 1.00 98.31 247 VAL A N 1
ATOM 1818 C CA . VAL A 1 247 ? -6.529 -9.034 9.783 1.00 98.31 247 VAL A CA 1
ATOM 1819 C C . VAL A 1 247 ? -6.053 -9.628 8.467 1.00 98.31 247 VAL A C 1
ATOM 1821 O O . VAL A 1 247 ? -6.036 -8.958 7.434 1.00 98.31 247 VAL A O 1
ATOM 1824 N N . ALA A 1 248 ? -5.605 -10.880 8.509 1.00 97.56 248 ALA A N 1
ATOM 1825 C CA . ALA A 1 248 ? -5.223 -11.599 7.305 1.00 97.56 248 ALA A CA 1
ATOM 1826 C C . ALA A 1 248 ? -6.464 -12.243 6.676 1.00 97.56 248 ALA A C 1
ATOM 1828 O O . ALA A 1 248 ? -7.197 -12.957 7.360 1.00 97.56 248 ALA A O 1
ATOM 1829 N N . VAL A 1 249 ? -6.699 -12.003 5.389 1.00 96.62 249 VAL A N 1
ATOM 1830 C CA . VAL A 1 249 ? -7.871 -12.524 4.672 1.00 96.62 249 VAL A CA 1
ATOM 1831 C C . VAL A 1 249 ? -7.454 -13.622 3.694 1.00 96.62 249 VAL A C 1
ATOM 1833 O O . VAL A 1 249 ? -6.632 -13.399 2.810 1.00 96.62 249 VAL A O 1
ATOM 1836 N N . ALA A 1 250 ? -8.007 -14.827 3.834 1.00 94.12 250 ALA A N 1
ATOM 1837 C CA . ALA A 1 250 ? -7.619 -15.991 3.027 1.00 94.12 250 ALA A CA 1
ATOM 1838 C C . ALA A 1 250 ? -8.358 -16.087 1.676 1.00 94.12 250 ALA A C 1
ATOM 1840 O O . ALA A 1 250 ? -8.527 -17.170 1.121 1.00 94.12 250 ALA A O 1
ATOM 1841 N N . THR A 1 251 ? -8.779 -14.948 1.125 1.00 88.06 251 THR A N 1
ATOM 1842 C CA . THR A 1 251 ? -9.440 -14.841 -0.187 1.00 88.06 251 THR A CA 1
ATOM 1843 C C . THR A 1 251 ? -8.448 -14.723 -1.348 1.00 88.06 251 THR A C 1
ATOM 1845 O O . THR A 1 251 ? -8.850 -14.710 -2.511 1.00 88.06 251 THR A O 1
ATOM 1848 N N . GLY A 1 252 ? -7.155 -14.582 -1.037 1.00 83.00 252 GLY A N 1
ATOM 1849 C CA . GLY A 1 252 ? -6.067 -14.456 -2.002 1.00 83.00 252 GLY A CA 1
ATOM 1850 C C . GLY A 1 252 ? -5.504 -15.799 -2.477 1.00 83.00 252 GLY A C 1
ATOM 1851 O O . GLY A 1 252 ? -6.172 -16.828 -2.513 1.00 83.00 252 GLY A O 1
ATOM 1852 N N . SER A 1 253 ? -4.220 -15.797 -2.847 1.00 86.38 253 SER A N 1
ATOM 1853 C CA . SER A 1 253 ? -3.506 -17.017 -3.277 1.00 86.38 253 SER A CA 1
ATOM 1854 C C . SER A 1 253 ? -3.001 -17.885 -2.116 1.00 86.38 253 SER A C 1
ATOM 1856 O O . SER A 1 253 ? -2.402 -18.934 -2.355 1.00 86.38 253 SER A O 1
ATOM 1858 N N . TYR A 1 254 ? -3.195 -17.440 -0.873 1.00 91.00 254 TYR A N 1
ATOM 1859 C CA . TYR A 1 254 ? -2.617 -18.039 0.325 1.00 91.00 254 TYR A CA 1
ATOM 1860 C C . TYR A 1 254 ? -3.723 -18.488 1.279 1.00 91.00 254 TYR A C 1
ATOM 1862 O O . TYR A 1 254 ? -4.637 -17.727 1.587 1.00 91.00 254 TYR A O 1
ATOM 1870 N N . GLY A 1 255 ? -3.632 -19.737 1.738 1.00 94.81 255 GLY A N 1
ATOM 1871 C CA . GLY A 1 255 ? -4.619 -20.318 2.645 1.00 94.81 255 GLY A CA 1
ATOM 1872 C C . GLY A 1 255 ? -4.485 -19.800 4.078 1.00 94.81 255 GLY A C 1
ATOM 1873 O O . GLY A 1 255 ? -3.408 -19.385 4.514 1.00 94.81 255 GLY A O 1
ATOM 1874 N N . ALA A 1 256 ? -5.574 -19.895 4.840 1.00 96.31 256 ALA A N 1
ATOM 1875 C CA . ALA A 1 256 ? -5.646 -19.392 6.209 1.00 96.31 256 ALA A CA 1
ATOM 1876 C C . ALA A 1 256 ? -4.591 -20.008 7.147 1.00 96.31 256 ALA A C 1
ATOM 1878 O O . ALA A 1 256 ? -4.019 -19.301 7.970 1.00 96.31 256 ALA A O 1
ATOM 1879 N N . GLU A 1 257 ? -4.284 -21.302 7.010 1.00 96.75 257 GLU A N 1
ATOM 1880 C CA . GLU A 1 257 ? -3.252 -21.976 7.816 1.00 96.75 257 GLU A CA 1
ATOM 1881 C C . GLU A 1 257 ? -1.873 -21.324 7.648 1.00 96.75 257 GLU A C 1
ATOM 1883 O O . GLU A 1 257 ? -1.223 -20.980 8.634 1.00 96.75 257 GLU A O 1
ATOM 1888 N N . GLN A 1 258 ? -1.470 -21.063 6.403 1.00 96.00 258 GLN A N 1
ATOM 1889 C CA . GLN A 1 258 ? -0.197 -20.416 6.099 1.00 96.00 258 GLN A CA 1
ATOM 1890 C C . GLN A 1 258 ? -0.136 -18.986 6.657 1.00 96.00 258 GLN A C 1
ATOM 1892 O O . GLN A 1 258 ? 0.890 -18.566 7.192 1.00 96.00 258 GLN A O 1
ATOM 1897 N N . LEU A 1 259 ? -1.233 -18.229 6.549 1.00 97.31 259 LEU A N 1
ATOM 1898 C CA . LEU A 1 259 ? -1.309 -16.872 7.094 1.00 97.31 259 LEU A CA 1
ATOM 1899 C C . LEU A 1 259 ? -1.238 -16.877 8.632 1.00 97.31 259 LEU A C 1
ATOM 1901 O O . LEU A 1 259 ? -0.538 -16.043 9.208 1.00 97.31 259 LEU A O 1
ATOM 1905 N N . ARG A 1 260 ? -1.893 -17.844 9.295 1.00 97.69 260 ARG A N 1
ATOM 1906 C CA . ARG A 1 260 ? -1.835 -18.033 10.758 1.00 97.69 260 ARG A CA 1
ATOM 1907 C C . ARG A 1 260 ? -0.419 -18.352 11.230 1.00 97.69 260 ARG A C 1
ATOM 1909 O O . ARG A 1 260 ? 0.045 -17.741 12.191 1.00 97.69 260 ARG A O 1
ATOM 1916 N N . GLU A 1 261 ? 0.282 -19.253 10.541 1.00 97.88 261 GLU A N 1
ATOM 1917 C CA . GLU A 1 261 ? 1.668 -19.609 10.871 1.00 97.88 261 GLU A CA 1
ATOM 1918 C C . GLU A 1 261 ? 2.592 -18.380 10.833 1.00 97.88 261 GLU A C 1
ATOM 1920 O O . GLU A 1 261 ? 3.366 -18.140 11.762 1.00 97.88 261 GLU A O 1
ATOM 1925 N N . LEU A 1 262 ? 2.470 -17.549 9.794 1.00 97.19 262 LEU A N 1
ATOM 1926 C CA . LEU A 1 262 ? 3.268 -16.327 9.651 1.00 97.19 262 LEU A CA 1
ATOM 1927 C C . LEU A 1 262 ? 2.935 -15.276 10.718 1.00 97.19 262 LEU A C 1
ATOM 1929 O O . LEU A 1 262 ? 3.838 -14.632 11.275 1.00 97.19 262 LEU A O 1
ATOM 1933 N N . ALA A 1 263 ? 1.644 -15.105 11.011 1.00 97.44 263 ALA A N 1
ATOM 1934 C CA . ALA A 1 263 ? 1.172 -14.160 12.012 1.00 97.44 263 ALA A CA 1
ATOM 1935 C C . ALA A 1 263 ? 1.734 -14.505 13.400 1.00 97.44 263 ALA A C 1
ATOM 1937 O O . ALA A 1 263 ? 2.291 -13.634 14.082 1.00 97.44 263 ALA A O 1
ATOM 1938 N N . GLY A 1 264 ? 1.722 -15.790 13.757 1.00 97.12 264 GLY A N 1
ATOM 1939 C CA . GLY A 1 264 ? 2.142 -16.285 15.064 1.00 97.12 264 GLY A CA 1
ATOM 1940 C C . GLY A 1 264 ? 1.206 -15.841 16.191 1.00 97.12 264 GLY A C 1
ATOM 1941 O O . GLY A 1 264 ? 0.111 -15.336 15.949 1.00 97.12 264 GLY A O 1
ATOM 1942 N N . ASP A 1 265 ? 1.653 -16.027 17.431 1.00 97.75 265 ASP A N 1
ATOM 1943 C CA . ASP A 1 265 ? 0.809 -15.811 18.607 1.00 97.75 265 ASP A CA 1
ATOM 1944 C C . ASP A 1 265 ? 0.576 -14.321 18.926 1.00 97.75 265 ASP A C 1
ATOM 1946 O O . ASP A 1 265 ? 1.486 -13.497 18.756 1.00 97.75 265 ASP A O 1
ATOM 1950 N N . PRO A 1 266 ? -0.614 -13.961 19.444 1.00 97.69 266 PRO A N 1
ATOM 1951 C CA . PRO A 1 266 ? -0.907 -12.608 19.894 1.00 97.69 266 PRO A CA 1
ATOM 1952 C C . PRO A 1 266 ? -0.050 -12.204 21.101 1.00 97.69 266 PRO A C 1
ATOM 1954 O O . PRO A 1 266 ? 0.229 -12.993 22.005 1.00 97.69 266 PRO A O 1
ATOM 1957 N N . ILE A 1 267 ? 0.300 -10.921 21.150 1.00 97.31 267 ILE A N 1
ATOM 1958 C CA . ILE A 1 267 ? 0.934 -10.258 22.289 1.00 97.31 267 ILE A CA 1
ATOM 1959 C C . ILE A 1 267 ? -0.026 -9.153 22.755 1.00 97.31 267 ILE A C 1
ATOM 1961 O O . ILE A 1 267 ? -0.110 -8.118 22.084 1.00 97.31 267 ILE A O 1
ATOM 1965 N N . PRO A 1 268 ? -0.742 -9.338 23.883 1.00 94.75 268 PRO A N 1
ATOM 1966 C CA . PRO A 1 268 ? -1.781 -8.412 24.332 1.00 94.75 268 PRO A CA 1
ATOM 1967 C C . PRO A 1 268 ? -1.327 -6.950 24.362 1.00 94.75 268 PRO A C 1
ATOM 1969 O O . PRO A 1 268 ? -0.279 -6.633 24.930 1.00 94.75 268 PRO A O 1
ATOM 1972 N N . GLY A 1 269 ? -2.116 -6.064 23.744 1.00 92.19 269 GLY A N 1
ATOM 1973 C CA . GLY A 1 269 ? -1.832 -4.628 23.691 1.00 92.19 269 GLY A CA 1
ATOM 1974 C C . GLY A 1 269 ? -0.696 -4.222 22.745 1.00 92.19 269 GLY A C 1
ATOM 1975 O O . GLY A 1 269 ? -0.365 -3.041 22.685 1.00 92.19 269 GLY A O 1
ATOM 1976 N N . ARG A 1 270 ? -0.108 -5.163 21.993 1.00 95.75 270 ARG A N 1
ATOM 1977 C CA . ARG A 1 270 ? 0.985 -4.890 21.044 1.00 95.75 270 ARG A CA 1
ATOM 1978 C C . ARG A 1 270 ? 0.748 -5.484 19.659 1.00 95.75 270 ARG A C 1
ATOM 1980 O O . ARG A 1 270 ? 0.902 -4.774 18.671 1.00 95.75 270 ARG A O 1
ATOM 1987 N N . TRP A 1 271 ? 0.415 -6.767 19.589 1.00 98.06 271 TRP A N 1
ATOM 1988 C CA . TRP A 1 271 ? 0.252 -7.522 18.348 1.00 98.06 271 TRP A CA 1
ATOM 1989 C C . TRP A 1 271 ? -0.974 -8.417 18.462 1.00 98.06 271 TRP A C 1
ATOM 1991 O O . TRP A 1 271 ? -0.993 -9.337 19.276 1.00 98.06 271 TRP A O 1
ATOM 2001 N N . GLU A 1 272 ? -2.002 -8.143 17.670 1.00 97.94 272 GLU A N 1
ATOM 2002 C CA . GLU A 1 272 ? -3.287 -8.843 17.755 1.00 97.94 272 GLU A CA 1
ATOM 2003 C C . GLU A 1 272 ? -3.716 -9.309 16.359 1.00 97.94 272 GLU A C 1
ATOM 2005 O O . GLU A 1 272 ? -4.492 -8.628 15.685 1.00 97.94 272 GLU A O 1
ATOM 2010 N N . PRO A 1 273 ? -3.149 -10.430 15.874 1.00 98.12 273 PRO A N 1
ATOM 2011 C CA . PRO A 1 273 ? -3.512 -10.985 14.586 1.00 98.12 273 PRO A CA 1
ATOM 2012 C C . PRO A 1 273 ? -4.825 -11.771 14.653 1.00 98.12 273 PRO A C 1
ATOM 2014 O O . PRO A 1 273 ? -5.062 -12.543 15.582 1.00 98.12 273 PRO A O 1
ATOM 2017 N N . VAL A 1 274 ? -5.627 -11.638 13.604 1.00 98.19 274 VAL A N 1
ATOM 2018 C CA . VAL A 1 274 ? -6.823 -12.424 13.308 1.00 98.19 274 VAL A CA 1
ATOM 2019 C C . VAL A 1 274 ? -6.720 -12.892 11.857 1.00 98.19 274 VAL A C 1
ATOM 2021 O O . VAL A 1 274 ? -6.234 -12.161 10.995 1.00 98.19 274 VAL A O 1
ATOM 2024 N N . VAL A 1 275 ? -7.142 -14.125 11.575 1.00 98.12 275 VAL A N 1
ATOM 2025 C CA . VAL A 1 275 ? -7.159 -14.671 10.211 1.00 98.12 275 VAL A CA 1
ATOM 2026 C C . VAL A 1 275 ? -8.566 -15.128 9.871 1.00 98.12 275 VAL A C 1
ATOM 2028 O O . VAL A 1 275 ? -9.079 -16.035 10.529 1.00 98.12 275 VAL A O 1
ATOM 2031 N N . LEU A 1 276 ? -9.145 -14.517 8.839 1.00 97.62 276 LEU A N 1
ATOM 2032 C CA . LEU A 1 276 ? -10.508 -14.757 8.369 1.00 97.62 276 LEU A CA 1
ATOM 2033 C C . LEU A 1 276 ? -10.476 -15.559 7.068 1.00 97.62 276 LEU A C 1
ATOM 2035 O O . LEU A 1 276 ? -9.722 -15.230 6.146 1.00 97.62 276 LEU A O 1
ATOM 2039 N N . GLU A 1 277 ? -11.275 -16.622 6.999 1.00 95.88 277 GLU A N 1
ATOM 2040 C CA . GLU A 1 277 ? -11.302 -17.519 5.836 1.00 95.88 277 GLU A CA 1
ATOM 2041 C C . GLU A 1 277 ? -12.141 -16.931 4.699 1.00 95.88 277 GLU A C 1
ATOM 2043 O O . GLU A 1 277 ? -11.695 -16.930 3.553 1.00 95.88 277 GLU A O 1
ATOM 2048 N N . ASP A 1 278 ? -13.273 -16.312 5.042 1.00 94.25 278 ASP A N 1
ATOM 2049 C CA . ASP A 1 278 ? -14.189 -15.654 4.099 1.00 94.25 278 ASP A CA 1
ATOM 2050 C C . ASP A 1 278 ? -13.803 -14.183 3.825 1.00 94.25 278 ASP A C 1
ATOM 2052 O O . ASP A 1 278 ? -14.507 -13.410 3.173 1.00 94.25 278 ASP A O 1
ATOM 2056 N N . GLY A 1 279 ? -12.621 -13.786 4.297 1.00 93.69 279 GLY A N 1
ATOM 2057 C CA . GLY A 1 279 ? -12.035 -12.473 4.091 1.00 93.69 279 GLY A CA 1
ATOM 2058 C C . GLY A 1 279 ? -12.870 -11.334 4.659 1.00 93.69 279 GLY A C 1
ATOM 2059 O O . GLY A 1 279 ? -13.181 -11.330 5.844 1.00 93.69 279 GLY A O 1
ATOM 2060 N N . MET A 1 280 ? -13.176 -10.329 3.834 1.00 95.75 280 MET A N 1
ATOM 2061 C CA . MET A 1 280 ? -14.049 -9.228 4.254 1.00 95.75 280 MET A CA 1
ATOM 2062 C C . MET A 1 280 ? -15.535 -9.599 4.191 1.00 95.75 280 MET A C 1
ATOM 2064 O O . MET A 1 280 ? -16.342 -8.840 4.696 1.00 95.75 280 MET A O 1
ATOM 2068 N N . ASP A 1 281 ? -15.921 -10.725 3.591 1.00 96.50 281 ASP A N 1
ATOM 2069 C CA . ASP A 1 281 ? -17.317 -11.197 3.616 1.00 96.50 281 ASP A CA 1
ATOM 2070 C C . ASP A 1 281 ? -17.668 -11.890 4.944 1.00 96.50 281 ASP A C 1
ATOM 2072 O O . ASP A 1 281 ? -18.831 -12.174 5.223 1.00 96.50 281 ASP A O 1
ATOM 2076 N N . ASP A 1 282 ? -16.656 -12.145 5.777 1.00 96.44 282 ASP A N 1
ATOM 2077 C CA . ASP A 1 282 ? -16.814 -12.729 7.100 1.00 96.44 282 ASP A CA 1
ATOM 2078 C C . ASP A 1 282 ? -17.646 -11.790 8.005 1.00 96.44 282 ASP A C 1
ATOM 2080 O O . ASP A 1 282 ? -17.306 -10.605 8.138 1.00 96.44 282 ASP A O 1
ATOM 2084 N N . PRO A 1 283 ? -18.728 -12.281 8.644 1.00 94.69 283 PRO A N 1
ATOM 2085 C CA . PRO A 1 283 ? -19.590 -11.460 9.496 1.00 94.69 283 PRO A CA 1
ATOM 2086 C C . PRO A 1 283 ? -18.848 -10.851 10.693 1.00 94.69 283 PRO A C 1
ATOM 2088 O O . PRO A 1 283 ? -19.274 -9.815 11.209 1.00 94.69 283 PRO A O 1
ATOM 2091 N N . ASP A 1 284 ? -17.727 -11.450 11.098 1.00 95.88 284 ASP A N 1
ATOM 2092 C CA . ASP A 1 284 ? -16.925 -11.000 12.227 1.00 95.88 284 ASP A CA 1
ATOM 2093 C C . ASP A 1 284 ? -15.815 -10.023 11.788 1.00 95.88 284 ASP A C 1
ATOM 2095 O O . ASP A 1 284 ? -15.010 -9.599 12.615 1.00 95.88 284 ASP A O 1
ATOM 2099 N N . PHE A 1 285 ? -15.754 -9.597 10.515 1.00 97.44 285 PHE A N 1
ATOM 2100 C CA . PHE A 1 285 ? -14.684 -8.725 10.001 1.00 97.44 285 PHE A CA 1
ATOM 2101 C C . PHE A 1 285 ? -14.501 -7.429 10.811 1.00 97.44 285 PHE A C 1
ATOM 2103 O O . PHE A 1 285 ? -13.377 -7.046 11.155 1.00 97.44 285 PHE A O 1
ATOM 2110 N N . ILE A 1 286 ? -15.596 -6.742 11.148 1.00 96.56 286 ILE A N 1
ATOM 2111 C CA . ILE A 1 286 ? -15.539 -5.492 11.922 1.00 96.56 286 ILE A CA 1
ATOM 2112 C C . ILE A 1 286 ? -15.086 -5.756 13.370 1.00 96.56 286 ILE A C 1
ATOM 2114 O O . ILE A 1 286 ? -14.326 -4.961 13.933 1.00 96.56 286 ILE A O 1
ATOM 2118 N N . GLU A 1 287 ? -15.502 -6.878 13.964 1.00 96.56 287 GLU A N 1
ATOM 2119 C CA . GLU A 1 287 ? -15.051 -7.308 15.294 1.00 96.56 287 GLU A CA 1
ATOM 2120 C C . GLU A 1 287 ? -13.567 -7.701 15.281 1.00 96.56 287 GLU A C 1
ATOM 2122 O O . GLU A 1 287 ? -12.813 -7.281 16.158 1.00 96.56 287 GLU A O 1
ATOM 2127 N N . ALA A 1 288 ? -13.107 -8.398 14.240 1.00 96.88 288 ALA A N 1
ATOM 2128 C CA . ALA A 1 288 ? -11.707 -8.763 14.031 1.00 96.88 288 ALA A CA 1
ATOM 2129 C C . ALA A 1 288 ? -10.790 -7.534 13.915 1.00 96.88 288 ALA A C 1
ATOM 2131 O O . ALA A 1 288 ? -9.619 -7.580 14.294 1.00 96.88 288 ALA A O 1
ATOM 2132 N N . CYS A 1 289 ? -11.329 -6.409 13.438 1.00 96.19 289 CYS A N 1
ATOM 2133 C CA . CYS A 1 289 ? -10.640 -5.121 13.428 1.00 96.19 289 CYS A CA 1
ATOM 2134 C C . CYS A 1 289 ? -10.570 -4.457 14.825 1.00 96.19 289 CYS A C 1
ATOM 2136 O O . CYS A 1 289 ? -9.894 -3.441 14.990 1.00 96.19 289 CYS A O 1
ATOM 2138 N N . GLY A 1 290 ? -11.246 -4.996 15.844 1.00 93.12 290 GLY A N 1
ATOM 2139 C CA . GLY A 1 290 ? -11.270 -4.465 17.212 1.00 93.12 290 GLY A CA 1
ATOM 2140 C C . GLY A 1 290 ? -11.979 -3.114 17.332 1.00 93.12 290 GLY A C 1
ATOM 2141 O O . GLY A 1 290 ? -11.551 -2.259 18.111 1.00 93.12 290 GLY A O 1
ATOM 2142 N N . ILE A 1 291 ? -13.005 -2.887 16.502 1.00 87.62 291 ILE A N 1
ATOM 2143 C CA . ILE A 1 291 ? -13.757 -1.621 16.427 1.00 87.62 291 ILE A CA 1
ATOM 2144 C C . ILE A 1 291 ? -15.011 -1.645 17.328 1.00 87.62 291 ILE A C 1
ATOM 2146 O O . ILE A 1 291 ? -15.423 -0.585 17.828 1.00 87.62 291 ILE A O 1
ATOM 2150 N N . LEU A 1 292 ? -15.593 -2.830 17.547 1.00 78.88 292 LEU A N 1
ATOM 2151 C CA . LEU A 1 292 ? -16.801 -3.061 18.353 1.00 78.88 292 LEU A CA 1
ATOM 2152 C C . LEU A 1 292 ? -16.494 -3.357 19.825 1.00 78.88 292 LEU A C 1
ATOM 2154 O O . LEU A 1 292 ? -15.451 -3.984 20.107 1.00 78.88 292 LEU A O 1
#

Organism: NCBI:txid420281

InterPro domains:
  IPR023198 Phosphoglycolate phosphatase-like, domain 2 [G3DSA:1.10.150.240] (8-89)
  IPR023214 HAD superfamily [G3DSA:3.40.50.1000] (90-261)
  IPR036412 HAD-like superfamily [SSF56784] (74-233)

Mean predicted aligned error: 3.89 Å

Secondary structure (DSSP, 8-state):
--SGGGSHHHHHHHHHHHHHH--SSSPPPPPPHHHHS-HHHHTT--HHHHHHHHHHHHH---GGGS-HHHHHHHHHHHHHHHHTS-HHHHHTT--PPTTHHHHHHHHHTTTTT--B-EE-SS-HHHHHHHHHHTTGGGG--BPPPPTTGGGS--TT-STT--SEE-TTT-----TT-TTHHHHHHHHHHHHHHHHHHHHHHHHSPTT--PPP-EEEEEESSHHHHHHHHHHHTSHHHHHTT-EEEEEEETTSSS-HHHHHHHH-S-BTTTEEEEEESSGGGSTTHHHHTT--

Radius of gyration: 18.87 Å; Cα contacts (8 Å, |Δi|>4): 515; chains: 1; bounding box: 44×42×55 Å

Solvent-accessible surface area (backbone atoms only — not comparable to full-atom values): 15958 Å² total; per-residue (Å²): 130,77,48,58,72,70,17,62,72,40,48,22,50,20,52,12,45,28,72,73,66,24,84,51,89,75,63,56,83,44,65,51,54,76,81,76,47,58,68,83,64,50,60,61,31,31,48,50,43,33,49,40,51,47,31,30,76,71,70,72,41,55,50,93,76,56,50,69,68,57,53,51,50,26,54,50,42,26,36,56,55,59,65,74,49,54,48,68,58,61,27,48,76,64,80,84,59,69,35,47,66,59,50,34,41,54,48,37,77,36,51,84,82,44,79,39,60,50,72,44,32,43,41,51,56,49,46,37,51,46,37,52,40,69,47,56,60,80,39,60,29,60,29,68,46,26,79,73,56,70,72,58,84,35,86,96,45,64,92,58,54,46,27,45,13,29,16,72,75,51,65,84,67,55,74,88,45,76,65,43,33,16,50,41,48,16,51,19,48,51,47,23,52,50,42,48,54,74,34,37,78,78,59,39,63,91,90,59,81,82,73,72,55,66,49,70,44,75,36,40,46,69,35,43,50,49,8,47,54,53,34,46,71,28,69,68,29,58,76,60,63,31,22,26,34,32,39,38,23,28,72,51,98,38,55,48,68,64,52,46,65,72,55,50,81,67,40,92,77,30,34,46,64,40,72,34,64,61,21,54,50,32,90,56,41,61,54,61,64,66,74,112